Protein AF-A0A3D4HK23-F1 (afdb_monomer_lite)

Radius of gyration: 24.7 Å; chains: 1; bounding box: 84×38×69 Å

Sequence (326 aa):
MPFFYCAGIGSHVGQYFEGLSASLLASHISLLVEGNPLMADRAGNETAPPPACLSIRDIRNGYSVTIPDRAAVFFNYMTLAKTPAEIMKEMKQVAEDACKRTVEQIRGSASRLGLPTDVPRPRVVTFEEFASGTDMALGGGAKARVRELVRSMDPALDDRQRSLSVVTEMLGWAPPAGPLVIVGFLPPYYPHRQNDGQSQGDLRMRGVADRVIEVARRDHGISMSSREFFAGICDLSYMGFQGSAMDMLCMASNTPGWGSVYRVALRELMGLDIPVLNLGPSGKDPHRPTERLCLSYSLEVFPVLLREAVVSLGLSQPDFDTLKGS

Structure (mmCIF, N/CA/C/O backbone):
data_AF-A0A3D4HK23-F1
#
_entry.id   AF-A0A3D4HK23-F1
#
loop_
_atom_site.group_PDB
_atom_site.id
_atom_site.type_symbol
_atom_site.label_atom_id
_atom_site.label_alt_id
_atom_site.label_comp_id
_atom_site.label_asym_id
_atom_site.label_entity_id
_atom_site.label_seq_id
_atom_site.pdbx_PDB_ins_code
_atom_site.Cartn_x
_atom_site.Cartn_y
_atom_site.Cartn_z
_atom_site.occupancy
_atom_site.B_iso_or_equiv
_atom_site.auth_seq_id
_atom_site.auth_comp_id
_atom_site.auth_asym_id
_atom_site.auth_atom_id
_atom_site.pdbx_PDB_model_num
ATOM 1 N N . MET A 1 1 ? -3.287 -0.560 0.335 1.00 95.75 1 MET A N 1
ATOM 2 C CA . MET A 1 1 ? -1.811 -0.474 0.447 1.00 95.75 1 MET A CA 1
ATOM 3 C C . MET A 1 1 ? -1.233 0.044 -0.860 1.00 95.75 1 MET A C 1
ATOM 5 O O . MET A 1 1 ? -1.408 -0.652 -1.856 1.00 95.75 1 MET A O 1
ATOM 9 N N . PRO A 1 2 ? -0.623 1.238 -0.926 1.00 98.12 2 PRO A N 1
ATOM 10 C CA . PRO A 1 2 ? 0.027 1.689 -2.154 1.00 98.12 2 PRO A CA 1
ATOM 11 C C . PRO A 1 2 ? 1.217 0.790 -2.511 1.00 98.12 2 PRO A C 1
ATOM 13 O O . PRO A 1 2 ? 1.978 0.383 -1.629 1.00 98.12 2 PRO A O 1
ATOM 16 N N . PHE A 1 3 ? 1.374 0.487 -3.799 1.00 98.75 3 PHE A N 1
ATOM 17 C CA . PHE A 1 3 ? 2.502 -0.274 -4.331 1.00 98.75 3 PHE A CA 1
ATOM 18 C C . PHE A 1 3 ? 3.166 0.426 -5.506 1.00 98.75 3 PHE A C 1
ATOM 20 O O . PHE A 1 3 ? 2.568 1.252 -6.197 1.00 98.75 3 PHE A O 1
ATOM 27 N N . PHE A 1 4 ? 4.398 -0.003 -5.747 1.00 98.88 4 PHE A N 1
ATOM 28 C CA . PHE A 1 4 ? 5.219 0.384 -6.872 1.00 98.88 4 PHE A CA 1
ATOM 29 C C . PHE A 1 4 ? 5.793 -0.879 -7.502 1.00 98.88 4 PHE A C 1
ATOM 31 O O . PHE A 1 4 ? 6.504 -1.636 -6.839 1.00 98.88 4 PHE A O 1
ATOM 38 N N . TYR A 1 5 ? 5.500 -1.106 -8.777 1.00 98.81 5 TYR A N 1
ATOM 39 C CA . TYR A 1 5 ? 6.145 -2.137 -9.581 1.00 98.81 5 TYR A CA 1
ATOM 40 C C . TYR A 1 5 ? 7.176 -1.473 -10.486 1.00 98.81 5 TYR A C 1
ATOM 42 O O . TYR A 1 5 ? 6.834 -0.674 -11.355 1.00 98.81 5 TYR A O 1
ATOM 50 N N . CYS A 1 6 ? 8.442 -1.798 -10.271 1.00 98.69 6 CYS A N 1
ATOM 51 C CA . CYS A 1 6 ? 9.582 -1.270 -11.002 1.00 98.69 6 CYS A CA 1
ATOM 52 C C . CYS A 1 6 ? 9.973 -2.252 -12.109 1.00 98.69 6 CYS A C 1
ATOM 54 O O . CYS A 1 6 ? 10.408 -3.363 -11.812 1.00 98.69 6 CYS A O 1
ATOM 56 N N . ALA A 1 7 ? 9.855 -1.828 -13.364 1.00 97.81 7 ALA A N 1
ATOM 57 C CA . ALA A 1 7 ? 10.429 -2.488 -14.529 1.00 97.81 7 ALA A CA 1
ATOM 58 C C . ALA A 1 7 ? 11.673 -1.701 -14.976 1.00 97.81 7 ALA A C 1
ATOM 60 O O . ALA A 1 7 ? 11.581 -0.559 -15.428 1.00 97.81 7 ALA A O 1
ATOM 61 N N . GLY A 1 8 ? 12.843 -2.294 -14.776 1.00 96.69 8 GLY A N 1
ATOM 62 C CA . GLY A 1 8 ? 14.148 -1.761 -15.141 1.00 96.69 8 GLY A CA 1
ATOM 63 C C . GLY A 1 8 ? 14.638 -2.271 -16.495 1.00 96.69 8 GLY A C 1
ATOM 64 O O . GLY A 1 8 ? 13.851 -2.628 -17.368 1.00 96.69 8 GLY A O 1
ATOM 65 N N . ILE A 1 9 ? 15.960 -2.293 -16.658 1.00 95.50 9 ILE A N 1
ATOM 66 C CA . ILE A 1 9 ? 16.642 -2.826 -17.841 1.00 95.50 9 ILE A CA 1
ATOM 67 C C . ILE A 1 9 ? 17.659 -3.851 -17.347 1.00 95.50 9 ILE A C 1
ATOM 69 O O . ILE A 1 9 ? 18.612 -3.491 -16.652 1.00 95.50 9 ILE A O 1
ATOM 73 N N . GLY A 1 10 ? 17.448 -5.119 -17.687 1.00 93.12 10 GLY A N 1
ATOM 74 C CA . GLY A 1 10 ? 18.408 -6.174 -17.387 1.00 93.12 10 GLY A CA 1
ATOM 75 C C . GLY A 1 10 ? 19.656 -6.037 -18.257 1.00 93.12 10 GLY A C 1
ATOM 76 O O . GLY A 1 10 ? 19.556 -5.854 -19.466 1.00 93.12 10 GLY A O 1
ATOM 77 N N . SER A 1 11 ? 20.830 -6.160 -17.648 1.00 93.62 11 SER A N 1
ATOM 78 C CA . SER A 1 11 ? 22.112 -6.295 -18.346 1.00 93.62 11 SER A CA 1
ATOM 79 C C . SER A 1 11 ? 23.000 -7.286 -17.598 1.00 93.62 11 SER A C 1
ATOM 81 O O . SER A 1 11 ? 22.755 -7.581 -16.423 1.00 93.62 11 SER A O 1
ATOM 83 N N . HIS A 1 12 ? 24.018 -7.834 -18.263 1.00 94.62 12 HIS A N 1
ATOM 84 C CA . HIS A 1 12 ? 25.025 -8.654 -17.589 1.00 94.62 12 HIS A CA 1
ATOM 85 C C . HIS A 1 12 ? 25.726 -7.831 -16.495 1.00 94.62 12 HIS A C 1
ATOM 87 O O . HIS A 1 12 ? 25.987 -6.646 -16.699 1.00 94.62 12 HIS A O 1
ATOM 93 N N . VAL A 1 13 ? 26.085 -8.424 -15.346 1.00 91.81 13 VAL A N 1
ATOM 94 C CA . VAL A 1 13 ? 26.649 -7.633 -14.222 1.00 91.81 13 VAL A CA 1
ATOM 95 C C . VAL A 1 13 ? 27.939 -6.888 -14.589 1.00 91.81 13 VAL A C 1
ATOM 97 O O . VAL A 1 13 ? 28.206 -5.817 -14.053 1.00 91.81 13 VAL A O 1
ATOM 100 N N . GLY A 1 14 ? 28.727 -7.438 -15.521 1.00 92.38 14 GLY A N 1
ATOM 101 C CA . GLY A 1 14 ? 29.941 -6.799 -16.047 1.00 92.38 14 GLY A CA 1
ATOM 102 C C . GLY A 1 14 ? 29.668 -5.571 -16.928 1.00 92.38 14 GLY A C 1
ATOM 103 O O . GLY A 1 14 ? 30.564 -4.765 -17.141 1.00 92.38 14 GLY A O 1
ATOM 104 N N . GLN A 1 15 ? 28.429 -5.407 -17.394 1.00 93.25 15 GLN A N 1
ATOM 105 C CA . GLN A 1 15 ? 27.927 -4.281 -18.183 1.00 93.25 15 GLN A CA 1
ATOM 106 C C . GLN A 1 15 ? 26.922 -3.471 -17.354 1.00 93.25 15 GLN A C 1
ATOM 108 O O . GLN A 1 15 ? 25.812 -3.159 -17.792 1.00 93.25 15 GLN A O 1
ATOM 113 N N . TYR A 1 16 ? 27.295 -3.159 -16.107 1.00 94.62 16 TYR A N 1
ATOM 114 C CA . TYR A 1 16 ? 26.362 -2.596 -15.129 1.00 94.62 16 TYR A CA 1
ATOM 115 C C . TYR A 1 16 ? 25.643 -1.330 -15.637 1.00 94.62 16 TYR A C 1
ATOM 117 O O . TYR A 1 16 ? 24.446 -1.153 -15.435 1.00 94.62 16 TYR A O 1
ATOM 125 N N . PHE A 1 17 ? 26.379 -0.462 -16.337 1.00 95.88 17 PHE A N 1
ATOM 126 C CA . PHE A 1 17 ? 25.906 0.844 -16.805 1.00 95.88 17 PHE A CA 1
ATOM 127 C C . PHE A 1 17 ? 25.131 0.818 -18.130 1.00 95.88 17 PHE A C 1
ATOM 129 O O . PHE A 1 17 ? 24.668 1.874 -18.569 1.00 95.88 17 PHE A O 1
ATOM 136 N N . GLU A 1 18 ? 24.970 -0.364 -18.733 1.00 94.38 18 GLU A N 1
ATOM 137 C CA . GLU A 1 18 ? 24.045 -0.610 -19.850 1.00 94.38 18 GLU A CA 1
ATOM 138 C C . GLU A 1 18 ? 22.621 -0.933 -19.350 1.00 94.38 18 GLU A C 1
ATOM 140 O O . GLU A 1 18 ? 21.672 -0.921 -20.130 1.00 94.38 18 GLU A O 1
ATOM 145 N N . GLY A 1 19 ? 22.458 -1.211 -18.048 1.00 95.31 19 GLY A N 1
ATOM 146 C CA . GLY A 1 19 ? 21.184 -1.571 -17.425 1.00 95.31 19 GLY A CA 1
ATOM 147 C C . GLY A 1 19 ? 20.669 -0.550 -16.406 1.00 95.31 19 GLY A C 1
ATOM 148 O O . GLY A 1 19 ? 21.325 0.431 -16.055 1.00 95.31 19 GLY A O 1
ATOM 149 N N . LEU A 1 20 ? 19.470 -0.814 -15.883 1.00 96.75 20 LEU A N 1
ATOM 150 C CA . LEU A 1 20 ? 18.850 -0.079 -14.780 1.00 96.75 20 LEU A CA 1
ATOM 151 C C . LEU A 1 20 ? 18.281 -1.085 -13.787 1.00 96.75 20 LEU A C 1
ATOM 153 O O . LEU A 1 20 ? 17.322 -1.792 -14.092 1.00 96.75 20 LEU A O 1
ATOM 157 N N . SER A 1 21 ? 18.850 -1.111 -12.583 1.00 97.06 21 SER A N 1
ATOM 158 C CA . SER A 1 21 ? 18.405 -2.004 -11.512 1.00 97.06 21 SER A CA 1
ATOM 159 C C . SER A 1 21 ? 17.034 -1.607 -10.971 1.00 97.06 21 SER A C 1
ATOM 161 O O . SER A 1 21 ? 16.883 -0.553 -10.347 1.00 97.06 21 SER A O 1
ATOM 163 N N . ALA A 1 22 ? 16.044 -2.483 -11.142 1.00 97.62 22 ALA A N 1
ATOM 164 C CA . ALA A 1 22 ? 14.727 -2.318 -10.538 1.00 97.62 22 ALA A CA 1
ATOM 165 C C . ALA A 1 22 ? 14.798 -2.363 -9.001 1.00 97.62 22 ALA A C 1
ATOM 167 O O . ALA A 1 22 ? 14.060 -1.645 -8.330 1.00 97.62 22 ALA A O 1
ATOM 168 N N . SER A 1 23 ? 15.729 -3.139 -8.432 1.00 97.25 23 SER A N 1
ATOM 169 C CA . SER A 1 23 ? 15.971 -3.175 -6.982 1.00 97.25 23 SER A CA 1
ATOM 170 C C . SER A 1 23 ? 16.491 -1.839 -6.452 1.00 97.25 23 SER A C 1
ATOM 172 O O . SER A 1 23 ? 16.073 -1.402 -5.380 1.00 97.25 23 SER A O 1
ATOM 174 N N . LEU A 1 24 ? 17.369 -1.160 -7.201 1.00 98.06 24 LEU A N 1
ATOM 175 C CA . LEU A 1 24 ? 17.838 0.177 -6.829 1.00 98.06 24 LEU A CA 1
ATOM 176 C C . LEU A 1 24 ? 16.681 1.184 -6.848 1.00 98.06 24 LEU A C 1
ATOM 178 O O . LEU A 1 24 ? 16.527 1.965 -5.910 1.00 98.06 24 LEU A O 1
ATOM 182 N N . LEU A 1 25 ? 15.835 1.118 -7.878 1.00 98.38 25 LEU A N 1
ATOM 183 C CA . LEU A 1 25 ? 14.663 1.982 -8.002 1.00 98.38 25 LEU A CA 1
ATOM 184 C C . LEU A 1 25 ? 13.679 1.778 -6.840 1.00 98.38 25 LEU A C 1
ATOM 186 O O . LEU A 1 25 ? 13.308 2.745 -6.173 1.00 98.38 25 LEU A O 1
ATOM 190 N N . ALA A 1 26 ? 13.341 0.524 -6.524 1.00 98.62 26 ALA A N 1
ATOM 191 C CA . ALA A 1 26 ? 12.511 0.176 -5.369 1.00 98.62 26 ALA A CA 1
ATOM 192 C C . ALA A 1 26 ? 13.131 0.641 -4.037 1.00 98.62 26 ALA A C 1
ATOM 194 O O . ALA A 1 26 ? 12.413 1.082 -3.141 1.00 98.62 26 ALA A O 1
ATOM 195 N N . SER A 1 27 ? 14.462 0.611 -3.914 1.00 98.62 27 SER A N 1
ATOM 196 C CA . SER A 1 27 ? 15.163 1.092 -2.716 1.00 98.62 27 SER A CA 1
ATOM 197 C C . SER A 1 27 ? 15.034 2.606 -2.544 1.00 98.62 27 SER A C 1
ATOM 199 O O . SER A 1 27 ? 14.756 3.077 -1.443 1.00 98.62 27 SER A O 1
ATOM 201 N N . HIS A 1 28 ? 15.172 3.386 -3.622 1.00 98.81 28 HIS A N 1
ATOM 202 C CA . HIS A 1 28 ? 14.951 4.834 -3.557 1.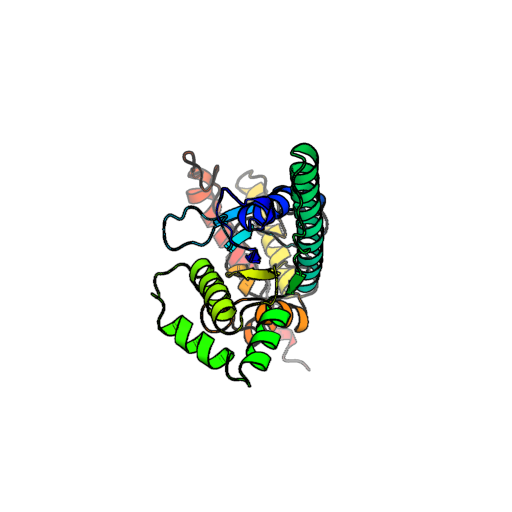00 98.81 28 HIS A CA 1
ATOM 203 C C . HIS A 1 28 ? 13.502 5.193 -3.214 1.00 98.81 28 HIS A C 1
ATOM 205 O O . HIS A 1 28 ? 13.291 6.150 -2.470 1.00 98.81 28 HIS A O 1
ATOM 211 N N . ILE A 1 29 ? 12.527 4.420 -3.704 1.00 98.88 29 ILE A N 1
ATOM 212 C CA . ILE A 1 29 ? 11.120 4.551 -3.299 1.00 98.88 29 ILE A CA 1
ATOM 213 C C . ILE A 1 29 ? 10.982 4.275 -1.799 1.00 98.88 29 ILE A C 1
ATOM 215 O O . ILE A 1 29 ? 10.416 5.092 -1.077 1.00 98.88 29 ILE A O 1
ATOM 219 N N . SER A 1 30 ? 11.557 3.174 -1.304 1.00 98.62 30 SER A N 1
ATOM 220 C CA . SER A 1 30 ? 11.523 2.834 0.123 1.00 98.62 30 SER A CA 1
ATOM 221 C C . SER A 1 30 ? 12.101 3.946 0.995 1.00 98.62 30 SER A C 1
ATOM 223 O O . SER A 1 30 ? 11.478 4.313 1.982 1.00 98.62 30 SER A O 1
ATOM 225 N N . LEU A 1 31 ? 13.236 4.536 0.610 1.00 98.50 31 LEU A N 1
ATOM 226 C CA . LEU A 1 31 ? 13.864 5.642 1.346 1.00 98.50 31 LEU A CA 1
ATOM 227 C C . LEU A 1 31 ? 13.031 6.934 1.368 1.00 98.50 31 LEU A C 1
ATOM 229 O O . LEU A 1 31 ? 13.274 7.795 2.209 1.00 98.50 31 LEU A O 1
ATOM 233 N N . LEU A 1 32 ? 12.105 7.113 0.425 1.00 98.69 32 LEU A N 1
ATOM 234 C CA . LEU A 1 32 ? 11.229 8.287 0.357 1.00 98.69 32 LEU A CA 1
ATOM 235 C C . LEU A 1 32 ? 9.943 8.125 1.180 1.00 98.69 32 LEU A C 1
ATOM 237 O O . LEU A 1 32 ? 9.372 9.131 1.607 1.00 98.69 32 LEU A O 1
ATOM 241 N N . VAL A 1 33 ? 9.484 6.886 1.375 1.00 98.56 33 VAL A N 1
ATOM 242 C CA . VAL A 1 33 ? 8.165 6.578 1.952 1.00 98.56 33 VAL A CA 1
ATOM 243 C C . VAL A 1 33 ? 8.263 6.025 3.371 1.00 98.56 33 VAL A C 1
ATOM 245 O O . VAL A 1 33 ? 7.486 6.435 4.231 1.00 98.56 33 VAL A O 1
ATOM 248 N N . GLU A 1 34 ? 9.212 5.118 3.625 1.00 98.38 34 GLU A N 1
ATOM 249 C CA . GLU A 1 34 ? 9.357 4.430 4.911 1.00 98.38 34 GLU A CA 1
ATOM 250 C C . GLU A 1 34 ? 9.498 5.426 6.062 1.00 98.38 34 GLU A C 1
ATOM 252 O O . GLU A 1 34 ? 10.433 6.228 6.095 1.00 98.38 34 GLU A O 1
ATOM 257 N N . GLY A 1 35 ? 8.566 5.371 7.015 1.00 98.06 35 GLY A N 1
ATOM 258 C CA . GLY A 1 35 ? 8.616 6.188 8.221 1.00 98.06 35 GLY A CA 1
ATOM 259 C C . GLY A 1 35 ? 8.507 7.696 7.975 1.00 98.06 35 GLY A C 1
ATOM 260 O O . GLY A 1 35 ? 8.804 8.467 8.887 1.00 98.06 35 GLY A O 1
ATOM 261 N N . ASN A 1 36 ? 8.089 8.143 6.783 1.00 97.88 36 ASN A N 1
ATOM 262 C CA . ASN A 1 36 ? 8.049 9.563 6.443 1.00 97.88 36 ASN A CA 1
ATOM 263 C C . ASN A 1 36 ? 6.914 10.296 7.197 1.00 97.88 36 ASN A C 1
ATOM 265 O O . ASN A 1 36 ? 5.736 10.094 6.885 1.00 97.88 36 ASN A O 1
ATOM 269 N N . PRO A 1 37 ? 7.227 11.200 8.148 1.00 96.81 37 PRO A N 1
ATOM 270 C CA . PRO A 1 37 ? 6.213 11.857 8.971 1.00 96.81 37 PRO A CA 1
ATOM 271 C C . PRO A 1 37 ? 5.362 12.872 8.197 1.00 96.81 37 PRO A C 1
ATOM 273 O O . PRO A 1 37 ? 4.277 13.220 8.654 1.00 96.81 37 PRO A O 1
ATOM 276 N N . LEU A 1 38 ? 5.822 13.347 7.032 1.00 96.50 38 LEU A N 1
ATOM 277 C CA . LEU A 1 38 ? 5.040 14.245 6.173 1.00 96.50 38 LEU A CA 1
ATOM 278 C C . LEU A 1 38 ? 3.908 13.508 5.447 1.00 96.50 38 LEU A C 1
ATOM 280 O O . LEU A 1 38 ? 2.958 14.136 4.988 1.00 96.50 38 LEU A O 1
ATOM 284 N N . MET A 1 39 ? 4.004 12.181 5.362 1.00 97.00 39 MET A N 1
ATOM 285 C CA . MET A 1 39 ? 2.980 11.315 4.780 1.00 97.00 39 MET A CA 1
ATOM 286 C C . MET A 1 39 ? 1.999 10.785 5.836 1.00 97.00 39 MET A C 1
ATOM 288 O O . MET A 1 39 ? 0.993 10.183 5.482 1.00 97.00 39 MET A O 1
ATOM 292 N N . ALA A 1 40 ? 2.242 11.024 7.129 1.00 96.75 40 ALA A N 1
ATOM 293 C CA . ALA A 1 40 ? 1.301 10.652 8.181 1.00 96.75 40 ALA A CA 1
ATOM 294 C C . ALA A 1 40 ? -0.022 11.415 8.012 1.00 96.75 40 ALA A C 1
ATOM 296 O O . ALA A 1 40 ? -0.044 12.650 8.016 1.00 96.75 40 ALA A O 1
ATOM 297 N N . ASP A 1 41 ? -1.118 10.674 7.859 1.00 96.81 41 ASP A N 1
ATOM 298 C CA . ASP A 1 41 ? -2.441 11.262 7.681 1.00 96.81 41 ASP A CA 1
ATOM 299 C C . ASP A 1 41 ? -3.010 11.805 9.002 1.00 96.81 41 ASP A C 1
ATOM 301 O O . ASP A 1 41 ? -2.646 11.350 10.093 1.00 96.81 41 ASP A O 1
ATOM 305 N N . ARG A 1 42 ? -3.884 12.811 8.913 1.00 95.06 42 ARG A N 1
ATOM 306 C CA . ARG A 1 42 ? -4.408 13.556 10.064 1.00 95.06 42 ARG A CA 1
ATOM 307 C C . ARG A 1 42 ? -5.893 13.842 9.901 1.00 95.06 42 ARG A C 1
ATOM 309 O O . ARG A 1 42 ? -6.328 14.285 8.845 1.00 95.06 42 ARG A O 1
ATOM 316 N N . ALA A 1 43 ? -6.639 13.671 10.987 1.00 93.12 43 ALA A N 1
ATOM 317 C CA . ALA A 1 43 ? -8.044 14.050 11.083 1.00 93.12 43 ALA A CA 1
ATOM 318 C C . ALA A 1 43 ? -8.305 14.617 12.484 1.00 93.12 43 ALA A C 1
ATOM 320 O O . ALA A 1 43 ? -8.086 13.938 13.488 1.00 93.12 43 ALA A O 1
ATOM 321 N N . GLY A 1 44 ? -8.717 15.885 12.566 1.00 88.69 44 GLY A N 1
ATOM 322 C CA . GLY A 1 44 ? -8.877 16.576 13.848 1.00 88.69 44 GLY A CA 1
ATOM 323 C C . GLY A 1 44 ? -7.576 16.602 14.661 1.00 88.69 44 GLY A C 1
ATOM 324 O O . GLY A 1 44 ? -6.561 17.130 14.208 1.00 88.69 44 GLY A O 1
ATOM 325 N N . ASN A 1 45 ? -7.611 16.038 15.870 1.00 89.25 45 ASN A N 1
ATOM 326 C CA . ASN A 1 45 ? -6.456 15.891 16.764 1.00 89.25 45 ASN A CA 1
ATOM 327 C C . ASN A 1 45 ? -5.747 14.527 16.635 1.00 89.25 45 ASN A C 1
ATOM 329 O O . ASN A 1 45 ? -4.752 14.294 17.324 1.00 89.25 45 ASN A O 1
ATOM 333 N N . GLU A 1 46 ? -6.232 13.630 15.773 1.00 92.19 46 GLU A N 1
ATOM 334 C CA . GLU A 1 46 ? -5.635 12.318 15.551 1.00 92.19 46 GLU A CA 1
ATOM 335 C C . GLU A 1 46 ? -4.591 12.359 14.432 1.00 92.19 46 GLU A C 1
ATOM 337 O O . GLU A 1 46 ? -4.671 13.122 13.467 1.00 92.19 46 GLU A O 1
ATOM 342 N N . THR A 1 47 ? -3.553 11.541 14.578 1.00 94.88 47 THR A N 1
ATOM 343 C CA . THR A 1 47 ? -2.478 11.398 13.594 1.00 94.88 47 THR A CA 1
ATOM 344 C C . THR A 1 47 ? -2.163 9.921 13.440 1.00 94.88 47 THR A C 1
ATOM 346 O O . THR A 1 47 ? -1.882 9.236 14.427 1.00 94.88 47 THR A O 1
ATOM 349 N N . ALA A 1 48 ? -2.231 9.437 12.204 1.00 95.56 48 ALA A N 1
ATOM 350 C CA . ALA A 1 48 ? -1.858 8.078 11.855 1.00 95.56 48 ALA A CA 1
ATOM 351 C C . ALA A 1 48 ? -0.336 7.884 11.976 1.00 95.56 48 ALA A C 1
ATOM 353 O O . ALA A 1 48 ? 0.426 8.852 11.878 1.00 95.56 48 ALA A O 1
ATOM 354 N N . PRO A 1 49 ? 0.148 6.643 12.164 1.00 95.50 49 PRO A N 1
ATOM 355 C CA . PRO A 1 49 ? 1.561 6.359 11.961 1.00 95.50 49 PRO A CA 1
ATOM 356 C C . PRO A 1 49 ? 1.969 6.686 10.513 1.00 95.50 49 PRO A C 1
ATOM 358 O O . PRO A 1 49 ? 1.134 6.612 9.604 1.00 95.50 49 PRO A O 1
ATOM 361 N N . PRO A 1 50 ? 3.247 7.025 10.272 1.00 97.00 50 PRO A N 1
ATOM 362 C CA . PRO A 1 50 ? 3.742 7.176 8.912 1.00 97.00 50 PRO A CA 1
ATOM 363 C C . PRO A 1 50 ? 3.656 5.844 8.143 1.00 97.00 50 PRO A C 1
ATOM 365 O O . PRO A 1 50 ? 3.546 4.779 8.765 1.00 97.00 50 PRO A O 1
ATOM 368 N N . PRO A 1 51 ? 3.739 5.875 6.801 1.00 97.62 51 PRO A N 1
ATOM 369 C CA . PRO A 1 51 ? 3.744 4.660 6.001 1.00 97.62 51 PRO A CA 1
ATOM 370 C C . PRO A 1 51 ? 4.870 3.703 6.405 1.00 97.62 51 PRO A C 1
ATOM 372 O O . PRO A 1 51 ? 5.989 4.132 6.690 1.00 97.62 51 PRO A O 1
ATOM 375 N N . ALA A 1 52 ? 4.571 2.406 6.398 1.00 97.69 52 ALA A N 1
ATOM 376 C CA . ALA A 1 52 ? 5.518 1.350 6.749 1.00 97.69 52 ALA A CA 1
ATOM 377 C C . ALA A 1 52 ? 5.609 0.319 5.623 1.00 97.69 52 ALA A C 1
ATOM 379 O O . ALA A 1 52 ? 4.595 -0.195 5.149 1.00 97.69 52 ALA A O 1
ATOM 380 N N . CYS A 1 53 ? 6.820 0.012 5.188 1.00 98.19 53 CYS A N 1
ATOM 381 C CA . CYS A 1 53 ? 7.150 -0.930 4.139 1.00 98.19 53 CYS A CA 1
ATOM 382 C C . CYS A 1 53 ? 6.849 -2.333 4.644 1.00 98.19 53 CYS A C 1
ATOM 384 O O . CYS A 1 53 ? 7.447 -2.816 5.604 1.00 98.19 53 CYS A O 1
ATOM 386 N N . LEU A 1 54 ? 5.898 -2.992 3.989 1.00 96.81 54 LEU A N 1
ATOM 387 C CA . LEU A 1 54 ? 5.527 -4.363 4.331 1.00 96.81 54 LEU A CA 1
ATOM 388 C C . LEU A 1 54 ? 6.306 -5.379 3.501 1.00 96.81 54 LEU A C 1
ATOM 390 O O . LEU A 1 54 ? 6.485 -6.522 3.915 1.00 96.81 54 LEU A O 1
ATOM 394 N N . SER A 1 55 ? 6.757 -4.980 2.313 1.00 97.62 55 SER A N 1
ATOM 395 C CA . SER A 1 55 ? 7.592 -5.816 1.467 1.00 97.62 55 SER A CA 1
ATOM 396 C C . SER A 1 55 ? 8.351 -4.969 0.463 1.00 97.62 55 SER A C 1
ATOM 398 O O . SER A 1 55 ? 7.772 -4.100 -0.188 1.00 97.62 55 SER A O 1
ATOM 400 N N . ILE A 1 56 ? 9.626 -5.300 0.288 1.00 97.81 56 ILE A N 1
ATOM 401 C CA . ILE A 1 56 ? 10.453 -4.901 -0.843 1.00 97.81 56 ILE A CA 1
ATOM 402 C C . ILE A 1 56 ? 11.148 -6.154 -1.364 1.00 97.81 56 ILE A C 1
ATOM 404 O O . ILE A 1 56 ? 11.790 -6.877 -0.601 1.00 97.81 56 ILE A O 1
ATOM 408 N N . ARG A 1 57 ? 10.996 -6.445 -2.654 1.00 95.44 57 ARG A N 1
ATOM 409 C CA . ARG A 1 57 ? 11.658 -7.594 -3.274 1.00 95.44 57 ARG A CA 1
ATOM 410 C C . ARG A 1 57 ? 11.833 -7.404 -4.766 1.00 95.44 57 ARG A C 1
ATOM 412 O O . ARG A 1 57 ? 11.000 -6.795 -5.432 1.00 95.44 57 ARG A O 1
ATOM 419 N N . ASP A 1 58 ? 12.888 -7.982 -5.303 1.00 95.19 58 ASP A N 1
ATOM 420 C CA . ASP A 1 58 ? 12.978 -8.259 -6.727 1.00 95.19 58 ASP A CA 1
ATOM 421 C C . ASP A 1 58 ? 12.034 -9.406 -7.138 1.00 95.19 58 ASP A C 1
ATOM 423 O O . ASP A 1 58 ? 11.577 -10.197 -6.310 1.00 95.19 58 ASP A O 1
ATOM 427 N N . ILE A 1 59 ? 11.702 -9.468 -8.426 1.00 94.00 59 ILE A N 1
ATOM 428 C CA . ILE A 1 59 ? 10.796 -10.469 -8.998 1.00 94.00 59 ILE A CA 1
ATOM 429 C C . ILE A 1 59 ? 11.580 -11.274 -10.032 1.00 94.00 59 ILE A C 1
ATOM 431 O O . ILE A 1 59 ? 11.795 -10.812 -11.150 1.00 94.00 59 ILE A O 1
ATOM 435 N N . ARG A 1 60 ? 12.006 -12.486 -9.657 1.00 88.81 60 ARG A N 1
ATOM 436 C CA . ARG A 1 60 ? 12.723 -13.422 -10.536 1.00 88.81 60 ARG A CA 1
ATOM 437 C C . ARG A 1 60 ? 12.338 -14.872 -10.243 1.00 88.81 60 ARG A C 1
ATOM 439 O O . ARG A 1 60 ? 12.031 -15.209 -9.104 1.00 88.81 60 ARG A O 1
ATOM 446 N N . ASN A 1 61 ? 12.427 -15.733 -11.257 1.00 80.12 61 ASN A N 1
ATOM 447 C CA . ASN A 1 61 ? 12.130 -17.168 -11.132 1.00 80.12 61 ASN A CA 1
ATOM 448 C C . ASN A 1 61 ? 13.346 -18.009 -10.692 1.00 80.12 61 ASN A C 1
ATOM 450 O O . ASN A 1 61 ? 13.198 -19.188 -10.390 1.00 80.12 61 ASN A O 1
ATOM 454 N N . GLY A 1 62 ? 14.551 -17.430 -10.670 1.00 85.56 62 GLY A N 1
ATOM 455 C CA . GLY A 1 62 ? 15.784 -18.137 -10.324 1.00 85.56 62 GLY A CA 1
ATOM 456 C C . GLY A 1 62 ? 17.015 -17.231 -10.323 1.00 85.56 62 GLY A C 1
ATOM 457 O O . GLY A 1 62 ? 16.922 -16.031 -10.591 1.00 85.56 62 GLY A O 1
ATOM 458 N N . TYR A 1 63 ? 18.176 -17.806 -10.001 1.00 86.19 63 TYR A N 1
ATOM 459 C CA . TYR A 1 63 ? 19.458 -17.100 -10.044 1.00 86.19 63 TYR A CA 1
ATOM 460 C C . TYR A 1 63 ? 19.828 -16.691 -11.479 1.00 86.19 63 TYR A C 1
ATOM 462 O O . TYR A 1 63 ? 19.623 -17.451 -12.421 1.00 86.19 63 TYR A O 1
ATOM 470 N N . SER A 1 64 ? 20.406 -15.497 -11.624 1.00 87.88 64 SER A N 1
ATOM 471 C CA . SER A 1 64 ? 20.920 -14.970 -12.890 1.00 87.88 64 SER A CA 1
ATOM 472 C C . SER A 1 64 ? 22.102 -14.035 -12.631 1.00 87.88 64 SER A C 1
ATOM 474 O O . SER A 1 64 ? 22.123 -13.327 -11.622 1.00 87.88 64 SER A O 1
ATOM 476 N N . VAL A 1 65 ? 23.051 -13.988 -13.571 1.00 89.56 65 VAL A N 1
ATOM 477 C CA . VAL A 1 65 ? 24.189 -13.044 -13.597 1.00 89.56 65 VAL A CA 1
ATOM 478 C C . VAL A 1 65 ? 23.793 -11.758 -14.342 1.00 89.56 65 VAL A C 1
ATOM 480 O O . VAL A 1 65 ? 24.566 -11.162 -15.093 1.00 89.56 65 VAL A O 1
ATOM 483 N N . THR A 1 66 ? 22.547 -11.330 -14.152 1.00 93.38 66 THR A N 1
ATOM 484 C CA . THR A 1 66 ? 21.998 -10.098 -14.714 1.00 93.38 66 THR A CA 1
ATOM 485 C C . THR A 1 66 ? 21.515 -9.188 -13.599 1.00 93.38 66 THR A C 1
ATOM 487 O O . THR A 1 66 ? 21.061 -9.651 -12.549 1.00 93.38 66 THR A O 1
ATOM 490 N N . ILE A 1 67 ? 21.589 -7.879 -13.826 1.00 93.94 67 ILE A N 1
ATOM 491 C CA . ILE A 1 67 ? 20.952 -6.908 -12.940 1.00 93.94 67 ILE A CA 1
ATOM 492 C C . ILE A 1 67 ? 19.443 -7.215 -12.870 1.00 93.94 67 ILE A C 1
ATOM 494 O O . ILE A 1 67 ? 18.847 -7.474 -13.919 1.00 93.94 67 ILE A O 1
ATOM 498 N N . PRO A 1 68 ? 18.812 -7.179 -11.678 1.00 94.44 68 PRO A N 1
ATOM 499 C CA . PRO A 1 68 ? 17.370 -7.360 -11.554 1.00 94.44 68 PRO A CA 1
ATOM 500 C C . PRO A 1 68 ? 16.605 -6.298 -12.347 1.00 94.44 68 PRO A C 1
ATOM 502 O O . PRO A 1 68 ? 16.730 -5.100 -12.087 1.00 94.44 68 PRO A O 1
ATOM 505 N N . ASP A 1 69 ? 15.789 -6.748 -13.292 1.00 94.81 69 ASP A N 1
ATOM 506 C CA . ASP A 1 69 ? 14.965 -5.914 -14.166 1.00 94.81 69 ASP A CA 1
ATOM 507 C C . ASP A 1 69 ? 13.530 -5.756 -13.646 1.00 94.81 69 ASP A C 1
ATOM 509 O O . ASP A 1 69 ? 12.765 -4.964 -14.187 1.00 94.81 69 ASP A O 1
ATOM 513 N N . ARG A 1 70 ? 13.149 -6.472 -12.583 1.00 97.12 70 ARG A N 1
ATOM 514 C CA . ARG A 1 70 ? 11.829 -6.363 -11.954 1.00 97.12 70 ARG A CA 1
ATOM 515 C C . ARG A 1 70 ? 11.938 -6.343 -10.440 1.00 97.12 70 ARG A C 1
ATOM 517 O O . ARG A 1 70 ? 12.648 -7.153 -9.845 1.00 97.12 70 ARG A O 1
ATOM 524 N N . ALA A 1 71 ? 11.201 -5.436 -9.813 1.00 98.31 71 ALA A N 1
ATOM 525 C CA . ALA A 1 71 ? 11.051 -5.371 -8.367 1.00 98.31 71 ALA A CA 1
ATOM 526 C C . ALA A 1 71 ? 9.700 -4.771 -7.991 1.00 98.31 71 ALA A C 1
ATOM 528 O O . ALA A 1 71 ? 9.122 -4.001 -8.753 1.00 98.31 71 ALA A O 1
ATOM 529 N N . ALA A 1 72 ? 9.209 -5.095 -6.803 1.00 98.50 72 ALA A N 1
ATOM 530 C CA . ALA A 1 72 ? 8.029 -4.470 -6.239 1.00 98.50 72 ALA A CA 1
ATOM 531 C C . ALA A 1 72 ? 8.269 -4.066 -4.786 1.00 98.50 72 ALA A C 1
ATOM 533 O O . ALA A 1 72 ? 8.978 -4.745 -4.039 1.00 98.50 72 ALA A O 1
ATOM 534 N N . VAL A 1 73 ? 7.644 -2.961 -4.399 1.00 98.81 73 VAL A N 1
ATOM 535 C CA . VAL A 1 73 ? 7.599 -2.477 -3.020 1.00 98.81 73 VAL A CA 1
ATOM 536 C C . VAL A 1 73 ? 6.193 -1.985 -2.703 1.00 98.81 73 VAL A C 1
ATOM 538 O O . VAL A 1 73 ? 5.543 -1.381 -3.559 1.00 98.81 73 VAL A O 1
ATOM 541 N N . PHE A 1 74 ? 5.697 -2.260 -1.499 1.00 98.50 74 PHE A N 1
ATOM 542 C CA . PHE A 1 74 ? 4.405 -1.749 -1.047 1.00 98.50 74 PHE A CA 1
ATOM 543 C C . PHE A 1 74 ? 4.381 -1.457 0.448 1.00 98.50 74 PHE A C 1
ATOM 545 O O . PHE A 1 74 ? 5.127 -2.041 1.240 1.00 98.50 74 PHE A O 1
ATOM 552 N N . PHE A 1 75 ? 3.479 -0.553 0.821 1.00 98.44 75 PHE A N 1
ATOM 553 C CA . PHE A 1 75 ? 3.431 0.029 2.153 1.00 98.44 75 PHE A CA 1
ATOM 554 C C . PHE A 1 75 ? 2.054 -0.155 2.784 1.00 98.44 75 PHE A C 1
ATOM 556 O O . PHE A 1 75 ? 1.016 -0.052 2.119 1.00 98.44 75 PHE A O 1
ATOM 563 N N . ASN A 1 76 ? 2.039 -0.375 4.093 1.00 96.56 76 ASN A N 1
ATOM 564 C CA . ASN A 1 76 ? 0.892 -0.019 4.902 1.00 96.56 76 ASN A CA 1
ATOM 565 C C . ASN A 1 76 ? 0.786 1.507 4.922 1.00 96.56 76 ASN A C 1
ATOM 567 O O . ASN A 1 76 ? 1.766 2.185 5.224 1.00 96.56 76 ASN A O 1
ATOM 571 N N . TYR A 1 77 ? -0.397 2.030 4.622 1.00 96.19 77 TYR A N 1
ATOM 572 C CA . TYR A 1 77 ? -0.680 3.459 4.670 1.00 96.19 77 TYR A CA 1
ATOM 573 C C . TYR A 1 77 ? -2.027 3.625 5.361 1.00 96.19 77 TYR A C 1
ATOM 575 O O . TYR A 1 77 ? -3.071 3.346 4.772 1.00 96.19 77 TYR A O 1
ATOM 583 N N . MET A 1 78 ? -1.988 4.014 6.634 1.00 95.12 78 MET A N 1
ATOM 584 C CA . MET A 1 78 ? -3.191 4.235 7.426 1.00 95.12 78 MET A CA 1
ATOM 585 C C . MET A 1 78 ? -3.759 5.614 7.101 1.00 95.12 78 MET A C 1
ATOM 587 O O . MET A 1 78 ? -3.115 6.630 7.351 1.00 95.12 78 MET A O 1
ATOM 591 N N . THR A 1 79 ? -4.954 5.630 6.521 1.00 93.69 79 THR A N 1
ATOM 592 C CA . THR A 1 79 ? -5.687 6.858 6.198 1.00 93.69 79 THR A CA 1
ATOM 593 C C . THR A 1 79 ? -6.703 7.161 7.290 1.00 93.69 79 THR A C 1
ATOM 595 O O . THR A 1 79 ? -7.376 6.243 7.753 1.00 93.69 79 THR A O 1
ATOM 598 N N . LEU A 1 80 ? -6.842 8.432 7.644 1.00 94.19 80 LEU A N 1
ATOM 599 C CA . LEU A 1 80 ? -7.884 8.976 8.516 1.00 94.19 80 LEU A CA 1
ATOM 600 C C . LEU A 1 80 ? -8.815 9.929 7.751 1.00 94.19 80 LEU A C 1
ATOM 602 O O . LEU A 1 80 ? -9.996 9.999 8.069 1.00 94.19 80 LEU A O 1
ATOM 606 N N . ALA A 1 81 ? -8.279 10.651 6.761 1.00 93.69 81 ALA A N 1
ATOM 607 C CA . ALA A 1 81 ? -9.010 11.633 5.960 1.00 93.69 81 ALA A CA 1
ATOM 608 C C . ALA A 1 81 ? -8.587 11.651 4.482 1.00 93.69 81 ALA A C 1
ATOM 610 O O . ALA A 1 81 ? -9.410 11.961 3.623 1.00 93.69 81 ALA A O 1
ATOM 611 N N . LYS A 1 82 ? -7.327 11.312 4.162 1.00 95.31 82 LYS A N 1
ATOM 612 C CA . LYS A 1 82 ? -6.842 11.279 2.777 1.00 95.31 82 LYS A CA 1
ATOM 613 C C . LYS A 1 82 ? -7.669 10.323 1.929 1.00 95.31 82 LYS A C 1
ATOM 615 O O . LYS A 1 82 ? -7.912 9.165 2.284 1.00 95.31 82 LYS A O 1
ATOM 620 N N . THR A 1 83 ? -8.017 10.806 0.749 1.00 94.75 83 THR A N 1
ATOM 621 C CA . THR A 1 83 ? -8.689 10.037 -0.290 1.00 94.75 83 THR A CA 1
ATOM 622 C C . THR A 1 83 ? -7.704 9.158 -1.071 1.00 94.75 83 THR A C 1
ATOM 624 O O . THR A 1 83 ? -6.518 9.482 -1.195 1.00 94.75 83 THR A O 1
ATOM 627 N N . PRO A 1 84 ? -8.177 8.062 -1.688 1.00 94.50 84 PRO A N 1
ATOM 628 C CA . PRO A 1 84 ? -7.411 7.288 -2.663 1.00 94.50 84 PRO A CA 1
ATOM 629 C C . PRO A 1 84 ? -6.731 8.132 -3.747 1.00 94.50 84 PRO A C 1
ATOM 631 O O . PRO A 1 84 ? -5.577 7.874 -4.089 1.00 94.50 84 PRO A O 1
ATOM 634 N N . ALA A 1 85 ? -7.413 9.157 -4.265 1.00 94.62 85 ALA A N 1
ATOM 635 C CA . ALA A 1 85 ? -6.874 10.023 -5.310 1.00 94.62 85 ALA A CA 1
ATOM 636 C C . ALA A 1 85 ? -5.687 10.867 -4.813 1.00 94.62 85 ALA A C 1
ATOM 638 O O . ALA A 1 85 ? -4.679 10.997 -5.515 1.00 94.62 85 ALA A O 1
ATOM 639 N N . GLU A 1 86 ? -5.767 11.399 -3.591 1.00 96.25 86 GLU A N 1
ATOM 640 C CA . GLU A 1 86 ? -4.661 12.128 -2.962 1.00 96.25 86 GLU A CA 1
ATOM 641 C C . GLU A 1 86 ? -3.456 11.219 -2.716 1.00 96.25 86 GLU A C 1
ATOM 643 O O . GLU A 1 86 ? -2.330 11.595 -3.050 1.00 96.25 86 GLU A O 1
ATOM 648 N N . ILE A 1 87 ? -3.690 9.997 -2.224 1.00 97.31 87 ILE A N 1
ATOM 649 C CA . ILE A 1 87 ? -2.630 8.999 -2.046 1.00 97.31 87 ILE A CA 1
ATOM 650 C C . ILE A 1 87 ? -1.988 8.651 -3.392 1.00 97.31 87 ILE A C 1
ATOM 652 O O . ILE A 1 87 ? -0.766 8.659 -3.503 1.00 97.31 87 ILE A O 1
ATOM 656 N N . MET A 1 88 ? -2.774 8.407 -4.444 1.00 97.81 88 MET A N 1
ATOM 657 C CA . MET A 1 88 ? -2.235 8.130 -5.781 1.00 97.81 88 MET A CA 1
ATOM 658 C C . MET A 1 88 ? -1.360 9.270 -6.306 1.00 97.81 88 MET A C 1
ATOM 660 O O . MET A 1 88 ? -0.294 9.010 -6.868 1.00 97.81 88 MET A O 1
ATOM 664 N N . LYS A 1 89 ? -1.773 10.527 -6.103 1.00 97.62 89 LYS A N 1
ATOM 665 C CA . LYS A 1 89 ? -0.983 11.705 -6.486 1.00 97.62 89 LYS A CA 1
ATOM 666 C C . LYS A 1 89 ? 0.344 11.764 -5.724 1.00 97.62 89 LYS A C 1
ATOM 668 O O . LYS A 1 89 ? 1.387 11.976 -6.340 1.00 97.62 89 LYS A O 1
ATOM 673 N N . GLU A 1 90 ? 0.309 11.545 -4.411 1.00 98.19 90 GLU A N 1
ATOM 674 C CA . GLU A 1 90 ? 1.502 11.511 -3.558 1.00 98.19 90 GLU A CA 1
ATOM 675 C C . GLU A 1 90 ? 2.469 10.400 -3.995 1.00 98.19 90 GLU A C 1
ATOM 677 O O . GLU A 1 90 ? 3.660 10.643 -4.184 1.00 98.19 90 GLU A O 1
ATOM 682 N N . MET A 1 91 ? 1.955 9.194 -4.251 1.00 98.50 91 MET A N 1
ATOM 683 C CA . MET A 1 91 ? 2.770 8.061 -4.690 1.00 98.50 91 MET A CA 1
ATOM 684 C C . MET A 1 91 ? 3.335 8.267 -6.103 1.00 98.50 91 MET A C 1
ATOM 686 O O . MET A 1 91 ? 4.481 7.905 -6.360 1.00 98.50 91 MET A O 1
ATOM 690 N N . LYS A 1 92 ? 2.597 8.909 -7.019 1.00 98.69 92 LYS A N 1
ATOM 691 C CA . LYS A 1 92 ? 3.129 9.271 -8.345 1.00 98.69 92 LYS A CA 1
ATOM 692 C C . LYS A 1 92 ? 4.324 10.224 -8.218 1.00 98.69 92 LYS A C 1
ATOM 694 O O . LYS A 1 92 ? 5.359 9.967 -8.829 1.00 98.69 92 LYS A O 1
ATOM 699 N N . GLN A 1 93 ? 4.233 11.236 -7.351 1.00 98.69 93 GLN A N 1
ATOM 700 C CA . GLN A 1 93 ? 5.350 12.148 -7.078 1.00 98.69 93 GLN A CA 1
ATOM 701 C C . GLN A 1 93 ? 6.566 11.416 -6.487 1.00 98.69 93 GLN A C 1
ATOM 703 O O . GLN A 1 93 ? 7.690 11.604 -6.950 1.00 98.69 93 GLN A O 1
ATOM 708 N N . VAL A 1 94 ? 6.346 10.525 -5.514 1.00 98.81 94 VAL A N 1
ATOM 709 C CA . VAL A 1 94 ? 7.409 9.684 -4.937 1.00 98.81 94 VAL A CA 1
ATOM 710 C C . VAL A 1 94 ? 8.126 8.873 -6.013 1.00 98.81 94 VAL A C 1
ATOM 712 O O . VAL A 1 94 ? 9.357 8.820 -6.031 1.00 98.81 94 VAL A O 1
ATOM 715 N N . ALA A 1 95 ? 7.375 8.238 -6.915 1.00 98.88 95 ALA A N 1
ATOM 716 C CA . ALA A 1 95 ? 7.959 7.466 -8.003 1.00 98.88 95 ALA A CA 1
ATOM 717 C C . ALA A 1 95 ? 8.799 8.356 -8.930 1.00 98.88 95 ALA A C 1
ATOM 719 O O . ALA A 1 95 ? 9.904 7.966 -9.308 1.00 98.88 95 ALA A O 1
ATOM 720 N N . GLU A 1 96 ? 8.328 9.558 -9.268 1.00 98.81 96 GLU A N 1
ATOM 721 C CA . GLU A 1 96 ? 9.062 10.495 -10.127 1.00 98.81 96 GLU A CA 1
ATOM 722 C C . GLU A 1 96 ? 10.389 10.949 -9.506 1.00 98.81 96 GLU A C 1
ATOM 724 O O . GLU A 1 96 ? 11.410 11.011 -10.211 1.00 98.81 96 GLU A O 1
ATOM 729 N N . ASP A 1 97 ? 10.385 11.211 -8.197 1.00 98.81 97 ASP A N 1
ATOM 730 C CA . ASP A 1 97 ? 11.566 11.584 -7.418 1.00 98.81 97 ASP A CA 1
ATOM 731 C C . ASP A 1 97 ? 12.541 10.409 -7.282 1.00 98.81 97 ASP A C 1
ATOM 733 O O . ASP A 1 97 ? 13.751 10.576 -7.463 1.00 98.81 97 ASP A O 1
ATOM 737 N N . ALA A 1 98 ? 12.034 9.198 -7.038 1.00 98.81 98 ALA A N 1
ATOM 738 C CA . ALA A 1 98 ? 12.848 7.988 -6.995 1.00 98.81 98 ALA A CA 1
ATOM 739 C C . ALA A 1 98 ? 13.509 7.696 -8.349 1.00 98.81 98 ALA A C 1
ATOM 741 O O . ALA A 1 98 ? 14.697 7.366 -8.401 1.00 98.81 98 ALA A O 1
ATOM 742 N N . CYS A 1 99 ? 12.778 7.876 -9.453 1.00 98.75 99 CYS A N 1
ATOM 743 C CA . CYS A 1 99 ? 13.317 7.747 -10.806 1.00 98.75 99 CYS A CA 1
ATOM 744 C C . CYS A 1 99 ? 14.471 8.729 -11.038 1.00 98.75 99 CYS A C 1
ATOM 746 O O . CYS A 1 99 ? 15.508 8.344 -11.579 1.00 98.75 99 CYS A O 1
ATOM 748 N N . LYS A 1 100 ? 14.316 9.985 -10.597 1.00 98.50 100 LYS A N 1
ATOM 749 C CA . LYS A 1 100 ? 15.367 11.007 -10.691 1.00 98.50 100 LYS A CA 1
ATOM 750 C C . LYS A 1 100 ? 16.607 10.609 -9.881 1.00 98.50 100 LYS A C 1
ATOM 752 O O . LYS A 1 100 ? 17.692 10.541 -10.456 1.00 98.50 100 LYS A O 1
ATOM 757 N N . ARG A 1 101 ? 16.438 10.262 -8.598 1.00 98.56 101 ARG A N 1
ATOM 758 C CA . ARG A 1 101 ? 17.536 9.832 -7.707 1.00 98.56 101 ARG A CA 1
ATOM 759 C C . ARG A 1 101 ? 18.294 8.625 -8.262 1.00 98.56 101 ARG A C 1
ATOM 761 O O . ARG A 1 101 ? 19.521 8.606 -8.238 1.00 98.56 101 ARG A O 1
ATOM 768 N N . THR A 1 102 ? 17.568 7.658 -8.822 1.00 98.44 102 THR A N 1
ATOM 769 C CA . THR A 1 102 ? 18.148 6.447 -9.422 1.00 98.44 102 THR A CA 1
ATOM 770 C C . THR A 1 102 ? 19.066 6.790 -10.594 1.00 98.44 102 THR A C 1
ATOM 772 O O . THR A 1 102 ? 20.215 6.354 -10.635 1.00 98.44 102 THR A O 1
ATOM 775 N N . VAL A 1 103 ? 18.586 7.605 -11.539 1.00 97.94 103 VAL A N 1
ATOM 776 C CA . VAL A 1 103 ? 19.371 8.009 -12.717 1.00 97.94 103 VAL A CA 1
ATOM 777 C C . VAL A 1 103 ? 20.581 8.849 -12.312 1.00 97.94 103 VAL A C 1
ATOM 779 O O . VAL A 1 103 ? 21.675 8.636 -12.832 1.00 97.94 103 VAL A O 1
ATOM 782 N N . GLU A 1 104 ? 20.416 9.777 -11.368 1.00 97.62 104 GLU A N 1
ATOM 783 C CA . GLU A 1 104 ? 21.516 10.587 -10.832 1.00 97.62 104 GLU A CA 1
ATOM 784 C C . GLU A 1 104 ? 22.593 9.715 -10.174 1.00 97.62 104 GLU A C 1
ATOM 786 O O . GLU A 1 104 ? 23.783 9.906 -10.432 1.00 97.62 104 GLU A O 1
ATOM 791 N N . GLN A 1 105 ? 22.198 8.705 -9.393 1.00 98.00 105 GLN A N 1
ATOM 792 C CA . GLN A 1 105 ? 23.134 7.771 -8.770 1.00 98.00 105 GLN A CA 1
ATOM 793 C C . GLN A 1 105 ? 23.883 6.914 -9.801 1.00 98.00 105 GLN A C 1
ATOM 795 O O . GLN A 1 105 ? 25.098 6.724 -9.664 1.00 98.00 105 GLN A O 1
ATOM 800 N N . ILE A 1 106 ? 23.190 6.413 -10.831 1.00 97.50 106 ILE A N 1
ATOM 801 C CA . ILE A 1 106 ? 23.800 5.632 -11.919 1.00 97.50 106 ILE A CA 1
ATOM 802 C C . ILE A 1 106 ? 24.813 6.499 -12.675 1.00 97.50 106 ILE A C 1
ATOM 804 O O . ILE A 1 106 ? 25.978 6.116 -12.781 1.00 97.50 106 ILE A O 1
ATOM 808 N N . ARG A 1 107 ? 24.412 7.700 -13.112 1.00 96.75 107 ARG A N 1
ATOM 809 C CA . ARG A 1 107 ? 25.286 8.648 -13.828 1.00 96.75 107 ARG A CA 1
ATOM 810 C C . ARG A 1 107 ? 26.486 9.077 -12.994 1.00 96.75 107 ARG A C 1
ATOM 812 O O . ARG A 1 107 ? 27.608 9.076 -13.492 1.00 96.75 107 ARG A O 1
ATOM 819 N N . GLY A 1 108 ? 26.273 9.391 -11.717 1.00 97.81 108 GLY A N 1
ATOM 820 C CA . GLY A 1 108 ? 27.352 9.750 -10.799 1.00 97.81 108 GLY A CA 1
ATOM 821 C C . GLY A 1 108 ? 28.349 8.609 -10.594 1.00 97.81 108 GLY A C 1
ATOM 822 O O . GLY A 1 108 ? 29.553 8.844 -10.528 1.00 97.81 108 GLY A O 1
ATOM 823 N N . SER A 1 109 ? 27.869 7.365 -10.526 1.00 97.69 109 SER A N 1
ATOM 824 C CA . SER A 1 109 ? 28.734 6.186 -10.399 1.00 97.69 109 SER A CA 1
ATOM 825 C C . SER A 1 109 ? 29.509 5.892 -11.683 1.00 97.69 109 SER A C 1
ATOM 827 O O . SER A 1 109 ? 30.707 5.643 -11.604 1.00 97.69 109 SER A O 1
ATOM 829 N N . ALA A 1 110 ? 28.865 5.997 -12.849 1.00 97.31 110 ALA A N 1
ATOM 830 C CA . ALA A 1 110 ? 29.515 5.827 -14.148 1.00 97.31 110 ALA A CA 1
ATOM 831 C C . ALA A 1 110 ? 30.627 6.870 -14.356 1.00 97.31 110 ALA A C 1
ATOM 833 O O . ALA A 1 110 ? 31.765 6.520 -14.663 1.00 97.31 110 ALA A O 1
ATOM 834 N N . SER A 1 111 ? 30.323 8.141 -14.065 1.00 97.50 111 SER A N 1
ATOM 835 C CA . SER A 1 111 ? 31.264 9.264 -14.139 1.00 97.50 111 SER A CA 1
ATOM 836 C C . SER A 1 111 ? 32.504 9.047 -13.263 1.00 97.50 111 SER A C 1
ATOM 838 O O . SER A 1 111 ? 33.624 9.189 -13.749 1.00 97.50 111 SER A O 1
ATOM 840 N N . ARG A 1 112 ? 32.333 8.612 -12.004 1.00 97.81 112 ARG A N 1
ATOM 841 C CA . ARG A 1 112 ? 33.456 8.299 -11.095 1.00 97.81 112 ARG A CA 1
ATOM 842 C C . ARG A 1 112 ? 34.347 7.155 -11.578 1.00 97.81 112 ARG A C 1
ATOM 844 O O . ARG A 1 112 ? 35.511 7.105 -11.196 1.00 97.81 112 ARG A O 1
ATOM 851 N N . LEU A 1 113 ? 33.806 6.242 -12.379 1.00 97.38 113 LEU A N 1
ATOM 852 C CA . LEU A 1 113 ? 34.542 5.115 -12.950 1.00 97.38 113 LEU A CA 1
ATOM 853 C C . LEU A 1 113 ? 35.067 5.400 -14.365 1.00 97.38 113 LEU A C 1
ATOM 855 O O . LEU A 1 113 ? 35.710 4.534 -14.950 1.00 97.38 113 LEU A O 1
ATOM 859 N N . GLY A 1 114 ? 34.799 6.584 -14.926 1.00 96.56 114 GLY A N 1
ATOM 860 C CA . GLY A 1 114 ? 35.171 6.920 -16.302 1.00 96.56 114 GLY A CA 1
ATOM 861 C C . GLY A 1 114 ? 34.439 6.084 -17.357 1.00 96.56 114 GLY A C 1
ATOM 862 O O . GLY A 1 114 ? 34.958 5.898 -18.454 1.00 96.56 114 GLY A O 1
ATOM 863 N N . LEU A 1 115 ? 33.254 5.558 -17.029 1.00 96.06 115 LEU A N 1
ATOM 864 C CA . LEU A 1 115 ? 32.455 4.712 -17.914 1.00 96.06 115 LEU A CA 1
ATOM 865 C C . LEU A 1 115 ? 31.278 5.500 -18.510 1.00 96.06 115 LEU A C 1
ATOM 867 O O . LEU A 1 115 ? 30.676 6.324 -17.814 1.00 96.06 115 LEU A O 1
ATOM 871 N N . PRO A 1 116 ? 30.916 5.256 -19.783 1.00 92.62 116 PRO A N 1
ATOM 872 C CA . PRO A 1 116 ? 29.733 5.859 -20.380 1.00 92.62 116 PRO A CA 1
ATOM 873 C C . PRO A 1 116 ? 28.453 5.238 -19.807 1.00 92.62 116 PRO A C 1
ATOM 875 O O . PRO A 1 116 ? 28.420 4.072 -19.416 1.00 92.62 116 PRO A O 1
ATOM 878 N N . THR A 1 117 ? 27.374 6.017 -19.784 1.00 93.88 117 THR A N 1
ATOM 879 C CA . THR A 1 117 ? 26.028 5.518 -19.492 1.00 93.88 117 THR A CA 1
ATOM 880 C C . THR A 1 117 ? 24.995 6.389 -20.196 1.00 93.88 117 THR A C 1
ATOM 882 O O . THR A 1 117 ? 25.091 7.615 -20.155 1.00 93.88 117 THR A O 1
ATOM 885 N N . ASP A 1 118 ? 24.007 5.754 -20.824 1.00 90.44 118 ASP A N 1
ATOM 886 C CA . ASP A 1 118 ? 22.866 6.424 -21.463 1.00 90.44 118 ASP A CA 1
ATOM 887 C C . ASP A 1 118 ? 21.537 5.841 -20.968 1.00 90.44 118 ASP A C 1
ATOM 889 O O . ASP A 1 118 ? 20.573 5.645 -21.702 1.00 90.44 118 ASP A O 1
ATOM 893 N N . VAL A 1 119 ? 21.497 5.489 -19.681 1.00 91.00 119 VAL A N 1
ATOM 894 C CA . VAL A 1 119 ? 20.302 4.891 -19.093 1.00 91.00 119 VAL A CA 1
ATOM 895 C C . VAL A 1 119 ? 19.145 5.902 -19.139 1.00 91.00 119 VAL A C 1
ATOM 897 O O . VAL A 1 119 ? 19.265 7.002 -18.573 1.00 91.00 119 VAL A O 1
ATOM 900 N N . PRO A 1 120 ? 18.012 5.555 -19.783 1.00 93.62 120 PRO A N 1
ATOM 901 C CA . PRO A 1 120 ? 16.871 6.449 -19.885 1.00 93.62 120 PRO A CA 1
ATOM 902 C C . PRO A 1 120 ? 16.188 6.610 -18.526 1.00 93.62 120 PRO A C 1
ATOM 904 O O . PRO A 1 120 ? 16.168 5.700 -17.693 1.00 93.62 120 PRO A O 1
ATOM 907 N N . ARG A 1 121 ? 15.574 7.776 -18.303 1.00 94.56 121 ARG A N 1
ATOM 908 C CA . ARG A 1 121 ? 14.760 7.998 -17.104 1.00 94.56 121 ARG A CA 1
ATOM 909 C C . ARG A 1 121 ? 13.519 7.096 -17.155 1.00 94.56 121 ARG A C 1
ATOM 911 O O . ARG A 1 121 ? 12.808 7.152 -18.161 1.00 94.56 121 ARG A O 1
ATOM 918 N N . PRO A 1 122 ? 13.219 6.316 -16.097 1.00 97.75 122 PRO A N 1
ATOM 919 C CA . PRO A 1 122 ? 11.989 5.539 -16.063 1.00 97.75 122 PRO A CA 1
ATOM 920 C C . PRO A 1 122 ? 10.758 6.439 -16.154 1.00 97.75 122 PRO A C 1
ATOM 922 O O . PRO A 1 122 ? 10.719 7.522 -15.564 1.00 97.75 122 PRO A O 1
ATOM 925 N N . ARG A 1 123 ? 9.747 5.979 -16.892 1.00 97.94 123 ARG A N 1
ATOM 926 C CA . ARG A 1 123 ? 8.427 6.619 -16.913 1.00 97.94 123 ARG A CA 1
ATOM 927 C C . ARG A 1 123 ? 7.647 6.219 -15.667 1.00 97.94 123 ARG A C 1
ATOM 929 O O . ARG A 1 123 ? 7.814 5.109 -15.176 1.00 97.94 123 ARG A O 1
ATOM 936 N N . VAL A 1 124 ? 6.768 7.091 -15.193 1.00 98.75 124 VAL A N 1
ATOM 937 C CA . VAL A 1 124 ? 5.859 6.790 -14.082 1.00 98.75 124 VAL A CA 1
ATOM 938 C C . VAL A 1 124 ? 4.436 6.796 -14.608 1.00 98.75 124 VAL A C 1
ATOM 940 O O . VAL A 1 124 ? 4.016 7.765 -15.240 1.00 98.75 124 VAL A O 1
ATOM 943 N N . VAL A 1 125 ? 3.706 5.717 -14.349 1.00 98.69 125 VAL A N 1
ATOM 944 C CA . VAL A 1 125 ? 2.301 5.567 -14.735 1.00 98.69 125 VAL A CA 1
ATOM 945 C C . VAL A 1 125 ? 1.496 5.005 -13.574 1.00 98.69 125 VAL A C 1
ATOM 947 O O . VAL A 1 125 ? 2.025 4.286 -12.724 1.00 98.69 125 VAL A O 1
ATOM 950 N N . THR A 1 126 ? 0.207 5.305 -13.538 1.00 98.81 126 THR A N 1
ATOM 951 C CA . THR A 1 126 ? -0.724 4.587 -12.670 1.00 98.81 126 THR A CA 1
ATOM 952 C C . THR A 1 126 ? -1.037 3.205 -13.253 1.00 98.81 126 THR A C 1
ATOM 954 O O . THR A 1 126 ? -0.836 2.953 -14.447 1.00 98.81 126 THR A O 1
ATOM 957 N N . PHE A 1 127 ? -1.534 2.280 -12.431 1.00 98.69 127 PHE A N 1
ATOM 958 C CA . PHE A 1 127 ? -1.977 0.978 -12.926 1.00 98.69 127 PHE A CA 1
ATOM 959 C C . PHE A 1 127 ? -3.120 1.122 -13.938 1.00 98.69 127 PHE A C 1
ATOM 961 O O . PHE A 1 127 ? -3.138 0.396 -14.926 1.00 98.69 127 PHE A O 1
ATOM 968 N N . GLU A 1 128 ? -4.021 2.087 -13.750 1.00 98.44 128 GLU A N 1
ATOM 969 C CA . GLU A 1 128 ? -5.074 2.395 -14.719 1.00 98.44 128 GLU A CA 1
ATOM 970 C C . GLU A 1 128 ? -4.507 2.814 -16.087 1.00 98.44 128 GLU A C 1
ATOM 972 O O . GLU A 1 128 ? -4.901 2.257 -17.115 1.00 98.44 128 GLU A O 1
ATOM 977 N N . GLU A 1 129 ? -3.545 3.747 -16.105 1.00 98.31 129 GLU A N 1
ATOM 978 C CA . GLU A 1 129 ? -2.862 4.204 -17.325 1.00 98.31 129 GLU A CA 1
ATOM 979 C C . GLU A 1 129 ? -2.153 3.028 -18.025 1.00 98.31 129 GLU A C 1
ATOM 981 O O . GLU A 1 129 ? -2.279 2.841 -19.239 1.00 98.31 129 GLU A O 1
ATOM 986 N N . PHE A 1 130 ? -1.455 2.188 -17.253 1.00 98.38 130 PHE A N 1
ATOM 987 C CA . PHE A 1 130 ? -0.778 0.990 -17.751 1.00 98.38 130 PHE A CA 1
ATOM 988 C C . PHE A 1 130 ? -1.751 -0.051 -18.323 1.00 98.38 130 PHE A C 1
ATOM 990 O O . PHE A 1 130 ? -1.528 -0.586 -19.413 1.00 98.38 130 PHE A O 1
ATOM 997 N N . ALA A 1 131 ? -2.842 -0.335 -17.612 1.00 98.06 131 ALA A N 1
ATOM 998 C CA . ALA A 1 131 ? -3.838 -1.314 -18.022 1.00 98.06 131 ALA A CA 1
ATOM 999 C C . ALA A 1 131 ? -4.576 -0.874 -19.290 1.00 98.06 131 ALA A C 1
ATOM 1001 O O . ALA A 1 131 ? -4.774 -1.691 -20.189 1.00 98.06 131 ALA A O 1
ATOM 1002 N N . SER A 1 132 ? -4.924 0.412 -19.386 1.00 97.69 132 SER A N 1
ATOM 1003 C CA . SER A 1 132 ? -5.530 1.004 -20.581 1.00 97.69 132 SER A CA 1
ATOM 1004 C C . SER A 1 132 ? -4.597 0.907 -21.792 1.00 97.69 132 SER A C 1
ATOM 1006 O O . SER A 1 132 ? -4.989 0.396 -22.841 1.00 97.69 132 SER A O 1
ATOM 1008 N N . GLY A 1 133 ? -3.322 1.288 -21.631 1.00 97.19 133 GLY A N 1
ATOM 1009 C CA . GLY A 1 133 ? -2.324 1.171 -22.698 1.00 97.19 133 GLY A CA 1
ATOM 1010 C C . GLY A 1 133 ? -2.089 -0.275 -23.151 1.00 97.19 133 GLY A C 1
ATOM 1011 O O . GLY A 1 133 ? -1.964 -0.536 -24.347 1.00 97.19 133 GLY A O 1
ATOM 1012 N N . THR A 1 134 ? -2.091 -1.224 -22.211 1.00 97.25 134 THR A N 1
ATOM 1013 C CA . THR A 1 134 ? -1.965 -2.660 -22.510 1.00 97.25 134 THR A CA 1
ATOM 1014 C C . THR A 1 134 ? -3.179 -3.182 -23.281 1.00 97.25 134 THR A C 1
ATOM 1016 O O . THR A 1 134 ? -3.016 -3.908 -24.258 1.00 97.25 134 THR A O 1
ATOM 1019 N N . ASP A 1 135 ? -4.399 -2.804 -22.885 1.00 97.56 135 ASP A N 1
ATOM 1020 C CA . ASP A 1 135 ? -5.626 -3.204 -23.587 1.00 97.56 135 ASP A CA 1
ATOM 1021 C C . ASP A 1 135 ? -5.649 -2.664 -25.021 1.00 97.56 135 ASP A C 1
ATOM 1023 O O . ASP A 1 135 ? -5.917 -3.418 -25.956 1.00 97.56 135 ASP A O 1
ATOM 1027 N N . MET A 1 136 ? -5.264 -1.399 -25.217 1.00 96.88 136 MET A N 1
ATOM 1028 C CA . MET A 1 136 ? -5.131 -0.806 -26.550 1.00 96.88 136 MET A CA 1
ATOM 1029 C C . MET A 1 136 ? -4.101 -1.541 -27.416 1.00 96.88 136 MET A C 1
ATOM 1031 O O . MET A 1 136 ? -4.392 -1.849 -28.570 1.00 96.88 136 MET A O 1
ATOM 1035 N N . ALA A 1 137 ? -2.923 -1.863 -26.870 1.00 95.50 137 ALA A N 1
ATOM 1036 C CA . ALA A 1 137 ? -1.872 -2.582 -27.596 1.00 95.50 137 ALA A CA 1
ATOM 1037 C C . ALA A 1 137 ? -2.300 -3.996 -28.032 1.00 95.50 137 ALA A C 1
ATOM 1039 O O . ALA A 1 137 ? -1.827 -4.501 -29.048 1.00 95.50 137 ALA A O 1
ATOM 1040 N N . LEU A 1 138 ? -3.214 -4.624 -27.288 1.00 95.25 138 LEU A N 1
ATOM 1041 C CA . LEU A 1 138 ? -3.773 -5.939 -27.608 1.00 95.25 138 LEU A CA 1
ATOM 1042 C C . LEU A 1 138 ? -4.970 -5.895 -28.571 1.00 95.25 138 LEU A C 1
ATOM 1044 O O . LEU A 1 138 ? -5.435 -6.955 -28.991 1.00 95.25 138 LEU A O 1
ATOM 1048 N N . GLY A 1 139 ? -5.486 -4.708 -28.909 1.00 95.81 139 GLY A N 1
ATOM 1049 C CA . GLY A 1 139 ? -6.752 -4.570 -29.636 1.00 95.81 139 GLY A CA 1
ATOM 1050 C C . GLY A 1 139 ? -7.984 -4.907 -28.784 1.00 95.81 139 GLY A C 1
ATOM 1051 O O . GLY A 1 139 ? -9.028 -5.269 -29.324 1.00 95.81 139 GLY A O 1
ATOM 1052 N N . GLY A 1 140 ? -7.865 -4.800 -27.457 1.00 95.25 140 GLY A N 1
ATOM 1053 C CA . GLY A 1 140 ? -8.901 -5.105 -26.474 1.00 95.25 140 GLY A CA 1
ATOM 1054 C C . GLY A 1 140 ? -8.776 -6.486 -25.816 1.00 95.25 140 GLY A C 1
ATOM 1055 O O . GLY A 1 140 ? -7.974 -7.342 -26.191 1.00 95.25 140 GLY A O 1
ATOM 1056 N N . GLY A 1 141 ? -9.616 -6.729 -24.805 1.00 94.75 141 GLY A N 1
ATOM 1057 C CA . GLY A 1 141 ? -9.763 -8.036 -24.155 1.00 94.75 141 GLY A CA 1
ATOM 1058 C C . GLY A 1 141 ? -8.795 -8.316 -22.999 1.00 94.75 141 GLY A C 1
ATOM 1059 O O . GLY A 1 141 ? -8.873 -9.397 -22.405 1.00 94.75 141 GLY A O 1
ATOM 1060 N N . ALA A 1 142 ? -7.951 -7.360 -22.597 1.00 95.50 142 ALA A N 1
ATOM 1061 C CA . ALA A 1 142 ? -7.031 -7.516 -21.467 1.00 95.50 142 ALA A CA 1
ATOM 1062 C C . ALA A 1 142 ? -7.779 -7.896 -20.181 1.00 95.50 142 ALA A C 1
ATOM 1064 O O . ALA A 1 142 ? -7.366 -8.807 -19.468 1.00 95.50 142 ALA A O 1
ATOM 1065 N N . LYS A 1 143 ? -8.953 -7.298 -19.926 1.00 94.94 143 LYS A N 1
ATOM 1066 C CA . LYS A 1 143 ? -9.803 -7.649 -18.769 1.00 94.94 143 LYS A CA 1
ATOM 1067 C C . LYS A 1 143 ? -10.215 -9.125 -18.748 1.00 94.94 143 LYS A C 1
ATOM 1069 O O . LYS A 1 143 ? -10.294 -9.721 -17.677 1.00 94.94 143 LYS A O 1
ATOM 1074 N N . ALA A 1 144 ? -10.514 -9.717 -19.907 1.00 96.38 144 ALA A N 1
ATOM 1075 C CA . ALA A 1 144 ? -10.871 -11.133 -19.991 1.00 96.38 144 ALA A CA 1
ATOM 1076 C C . ALA A 1 144 ? -9.652 -12.028 -19.738 1.00 96.38 144 ALA A C 1
ATOM 1078 O O . ALA A 1 144 ? -9.763 -12.989 -18.981 1.00 96.38 144 ALA A O 1
ATOM 1079 N N . ARG A 1 145 ? -8.487 -11.657 -20.287 1.00 97.19 145 ARG A N 1
ATOM 1080 C CA . ARG A 1 145 ? -7.216 -12.350 -20.034 1.00 97.19 145 ARG A CA 1
ATOM 1081 C C . ARG A 1 145 ? -6.810 -12.296 -18.563 1.00 97.19 145 ARG A C 1
ATOM 1083 O O . ARG A 1 145 ? -6.435 -13.322 -18.018 1.00 97.19 145 ARG A O 1
ATOM 1090 N N . VAL A 1 146 ? -6.960 -11.146 -17.897 1.00 97.69 146 VAL A N 1
ATOM 1091 C CA . VAL A 1 146 ? -6.709 -11.012 -16.449 1.00 97.69 146 VAL A CA 1
ATOM 1092 C C . VAL A 1 146 ? -7.619 -11.939 -15.648 1.00 97.69 146 VAL A C 1
ATOM 1094 O O . VAL A 1 146 ? -7.139 -12.621 -14.749 1.00 97.69 146 VAL A O 1
ATOM 1097 N N . ARG A 1 147 ? -8.917 -12.014 -15.974 1.00 97.06 147 ARG A N 1
ATOM 1098 C CA . ARG A 1 147 ? -9.832 -12.944 -15.290 1.00 97.06 147 ARG A CA 1
ATOM 1099 C C . ARG A 1 147 ? -9.393 -14.394 -15.442 1.00 97.06 147 ARG A C 1
ATOM 1101 O O . ARG A 1 147 ? -9.443 -15.133 -14.467 1.00 97.06 147 ARG A O 1
ATOM 1108 N N . GLU A 1 148 ? -8.984 -14.792 -16.641 1.00 97.44 148 GLU A N 1
ATOM 1109 C CA . GLU A 1 148 ? -8.539 -16.161 -16.895 1.00 97.44 148 GLU A CA 1
ATOM 1110 C C . GLU A 1 148 ? -7.228 -16.480 -16.179 1.00 97.44 148 GLU A C 1
ATOM 1112 O O . GLU A 1 148 ? -7.132 -17.478 -15.469 1.00 97.44 148 GLU A O 1
ATOM 1117 N N . LEU A 1 149 ? -6.266 -15.561 -16.256 1.00 97.75 149 LEU A N 1
ATOM 1118 C CA . LEU A 1 149 ? -5.015 -15.639 -15.516 1.00 97.75 149 LEU A CA 1
ATOM 1119 C C . LEU A 1 149 ? -5.272 -15.844 -14.016 1.00 97.75 149 LEU A C 1
ATOM 1121 O O . LEU A 1 149 ? -4.751 -16.782 -13.421 1.00 97.75 149 LEU A O 1
ATOM 1125 N N . VAL A 1 150 ? -6.124 -15.016 -13.409 1.00 97.50 150 VAL A N 1
ATOM 1126 C CA . VAL A 1 150 ? -6.424 -15.083 -11.971 1.00 97.50 150 VAL A CA 1
ATOM 1127 C C . VAL A 1 150 ? -7.136 -16.382 -11.574 1.00 97.50 150 VAL A C 1
ATOM 1129 O O . VAL A 1 150 ? -6.930 -16.851 -10.455 1.00 97.50 150 VAL A O 1
ATOM 1132 N N . ARG A 1 151 ? -7.944 -16.977 -12.466 1.00 96.94 151 ARG A N 1
ATOM 1133 C CA . ARG A 1 151 ? -8.564 -18.299 -12.248 1.00 96.94 151 ARG A CA 1
ATOM 1134 C C . ARG A 1 151 ? -7.561 -19.444 -12.306 1.00 96.94 151 ARG A C 1
ATOM 1136 O O . ARG A 1 151 ? -7.764 -20.440 -11.625 1.00 96.94 151 ARG A O 1
ATOM 1143 N N . SER A 1 152 ? -6.520 -19.308 -13.125 1.00 97.06 152 SER A N 1
ATOM 1144 C CA . SER A 1 152 ? -5.465 -20.319 -13.259 1.00 97.06 152 SER A CA 1
ATOM 1145 C C . SER A 1 152 ? -4.438 -20.288 -12.119 1.00 97.06 152 SER A C 1
ATOM 1147 O O . SER A 1 152 ? -3.681 -21.239 -11.946 1.00 97.06 152 SER A O 1
ATOM 1149 N N . MET A 1 153 ? -4.402 -19.198 -11.344 1.00 96.94 153 MET A N 1
ATOM 1150 C CA . MET A 1 153 ? -3.548 -19.071 -10.164 1.00 96.94 153 MET A CA 1
ATOM 1151 C C . MET A 1 153 ? -4.056 -19.942 -9.015 1.00 96.94 153 MET A C 1
ATOM 1153 O O . MET A 1 153 ? -5.262 -20.098 -8.832 1.00 96.94 153 MET A O 1
ATOM 1157 N N . ASP A 1 154 ? -3.128 -20.419 -8.187 1.00 95.31 154 ASP A N 1
ATOM 1158 C CA . ASP A 1 154 ? -3.451 -21.075 -6.921 1.00 95.31 154 ASP A CA 1
ATOM 1159 C C . ASP A 1 154 ? -4.308 -20.143 -6.030 1.00 95.31 154 ASP A C 1
ATOM 1161 O O . ASP A 1 154 ? -3.860 -19.037 -5.704 1.00 95.31 154 ASP A O 1
ATOM 1165 N N . PRO A 1 155 ? -5.527 -20.552 -5.624 1.00 91.56 155 PRO A N 1
ATOM 1166 C CA . PRO A 1 155 ? -6.368 -19.773 -4.718 1.00 91.56 155 PRO A CA 1
ATOM 1167 C C . PRO A 1 155 ? -5.762 -19.552 -3.326 1.00 91.56 155 PRO A C 1
ATOM 1169 O O . PRO A 1 155 ? -6.177 -18.620 -2.644 1.00 91.56 155 PRO A O 1
ATOM 1172 N N . ALA A 1 156 ? -4.813 -20.390 -2.895 1.00 95.12 156 ALA A N 1
ATOM 1173 C CA . ALA A 1 156 ? -4.100 -20.225 -1.628 1.00 95.12 156 ALA A CA 1
ATOM 1174 C C . ALA A 1 156 ? -2.968 -19.188 -1.710 1.00 95.12 156 ALA A C 1
ATOM 1176 O O . ALA A 1 156 ? -2.417 -18.790 -0.679 1.00 95.12 156 ALA A O 1
ATOM 1177 N N . LEU A 1 157 ? -2.608 -18.746 -2.921 1.00 94.88 157 LEU A N 1
ATOM 1178 C CA . LEU A 1 157 ? -1.599 -17.717 -3.108 1.00 94.88 157 LEU A CA 1
ATOM 1179 C C . LEU A 1 157 ? -2.094 -16.388 -2.539 1.00 94.88 157 LEU A C 1
ATOM 1181 O O . LEU A 1 157 ? -3.226 -15.966 -2.764 1.00 94.88 157 LEU A O 1
ATOM 1185 N N . ASP A 1 158 ? -1.200 -15.694 -1.849 1.00 95.94 158 ASP A N 1
ATOM 1186 C CA . ASP A 1 158 ? -1.484 -14.399 -1.254 1.00 95.94 158 ASP A CA 1
ATOM 1187 C C . ASP A 1 158 ? -2.030 -13.383 -2.279 1.00 95.94 158 ASP A C 1
ATOM 1189 O O . ASP A 1 158 ? -1.444 -13.188 -3.347 1.00 95.94 158 ASP A O 1
ATOM 1193 N N . ASP A 1 159 ? -3.115 -12.674 -1.953 1.00 96.94 159 ASP A N 1
ATOM 1194 C CA . ASP A 1 159 ? -3.776 -11.762 -2.900 1.00 96.94 159 ASP A CA 1
ATOM 1195 C C . ASP A 1 159 ? -2.866 -10.629 -3.399 1.00 96.94 159 ASP A C 1
ATOM 1197 O O . ASP A 1 159 ? -3.000 -10.178 -4.543 1.00 96.94 159 ASP A O 1
ATOM 1201 N N . ARG A 1 160 ? -1.892 -10.179 -2.591 1.00 97.19 160 ARG A N 1
ATOM 1202 C CA . ARG A 1 160 ? -0.906 -9.183 -3.040 1.00 97.19 160 ARG A CA 1
ATOM 1203 C C . ARG A 1 160 ? 0.018 -9.806 -4.079 1.00 97.19 160 ARG A C 1
ATOM 1205 O O . ARG A 1 160 ? 0.303 -9.179 -5.096 1.00 97.19 160 ARG A O 1
ATOM 1212 N N . GLN A 1 161 ? 0.440 -11.053 -3.873 1.00 96.38 161 GLN A N 1
ATOM 1213 C CA . GLN A 1 161 ? 1.249 -11.793 -4.842 1.00 96.38 161 GLN A CA 1
ATOM 1214 C C . GLN A 1 161 ? 0.474 -12.092 -6.130 1.00 96.38 161 GLN A C 1
ATOM 1216 O O . GLN A 1 161 ? 1.028 -11.907 -7.215 1.00 96.38 161 GLN A O 1
ATOM 1221 N N . ARG A 1 162 ? -0.808 -12.467 -6.041 1.00 97.75 162 ARG A N 1
ATOM 1222 C CA . ARG A 1 162 ? -1.696 -12.631 -7.208 1.00 97.75 162 ARG A CA 1
ATOM 1223 C C . ARG A 1 162 ? -1.821 -11.324 -7.994 1.00 97.75 162 ARG A C 1
ATOM 1225 O O . ARG A 1 162 ? -1.633 -11.314 -9.207 1.00 97.75 162 ARG A O 1
ATOM 1232 N N . SER A 1 163 ? -2.025 -10.202 -7.303 1.00 98.12 163 SER A N 1
ATOM 1233 C CA . SER A 1 163 ? -2.098 -8.865 -7.915 1.00 98.12 163 SER A CA 1
ATOM 1234 C C . SER A 1 163 ? -0.781 -8.454 -8.595 1.00 98.12 163 SER A C 1
ATOM 1236 O O . SER A 1 163 ? -0.787 -7.992 -9.734 1.00 98.12 163 SER A O 1
ATOM 1238 N N . LEU A 1 164 ? 0.373 -8.673 -7.954 1.00 97.81 164 LEU A N 1
ATOM 1239 C CA . LEU A 1 164 ? 1.687 -8.421 -8.567 1.00 97.81 164 LEU A CA 1
ATOM 1240 C C . LEU A 1 164 ? 1.961 -9.347 -9.765 1.00 97.81 164 LEU A C 1
ATOM 1242 O O . LEU A 1 164 ? 2.620 -8.941 -10.725 1.00 97.81 164 LEU A O 1
ATOM 1246 N N . SER A 1 165 ? 1.439 -10.573 -9.737 1.00 97.25 165 SER A N 1
ATOM 1247 C CA . SER A 1 165 ? 1.529 -11.510 -10.861 1.00 97.25 165 SER A CA 1
ATOM 1248 C C . SER A 1 165 ? 0.689 -11.034 -12.047 1.00 97.25 165 SER A C 1
ATOM 1250 O O . SER A 1 165 ? 1.166 -11.089 -13.174 1.00 97.25 165 SER A O 1
ATOM 1252 N N . VAL A 1 166 ? -0.495 -10.451 -11.810 1.00 98.31 166 VAL A N 1
ATOM 1253 C CA . VAL A 1 166 ? -1.282 -9.780 -12.864 1.00 98.31 166 VAL A CA 1
ATOM 1254 C C . VAL A 1 166 ? -0.458 -8.691 -13.554 1.00 98.31 166 VAL A C 1
ATOM 1256 O O . VAL A 1 166 ? -0.383 -8.678 -14.779 1.00 98.31 166 VAL A O 1
ATOM 1259 N N . VAL A 1 167 ? 0.214 -7.816 -12.796 1.00 98.25 167 VAL A N 1
ATOM 1260 C CA . VAL A 1 167 ? 1.086 -6.776 -13.381 1.00 98.25 167 VAL A CA 1
ATOM 1261 C C . VAL A 1 167 ? 2.236 -7.398 -14.184 1.00 98.25 167 VAL A C 1
ATOM 1263 O O . VAL A 1 167 ? 2.532 -6.949 -15.290 1.00 98.25 167 VAL A O 1
ATOM 1266 N N . THR A 1 168 ? 2.855 -8.453 -13.649 1.00 97.19 168 THR A N 1
ATOM 1267 C CA . THR A 1 168 ? 3.981 -9.159 -14.283 1.00 97.19 168 THR A CA 1
ATOM 1268 C C . THR A 1 168 ? 3.595 -9.769 -15.631 1.00 97.19 168 THR A C 1
ATOM 1270 O O . THR A 1 168 ? 4.322 -9.602 -16.608 1.00 97.19 168 THR A O 1
ATOM 1273 N N . GLU A 1 169 ? 2.445 -10.437 -15.706 1.00 97.25 169 GLU A N 1
ATOM 1274 C CA . GLU A 1 169 ? 1.944 -11.039 -16.945 1.00 97.25 169 GLU A CA 1
ATOM 1275 C C . GLU A 1 169 ? 1.508 -9.978 -17.958 1.00 97.25 169 GLU A C 1
ATOM 1277 O O . GLU A 1 169 ? 1.830 -10.077 -19.141 1.00 97.25 169 GLU A O 1
ATOM 1282 N N . MET A 1 170 ? 0.854 -8.905 -17.498 1.00 97.81 170 MET A N 1
ATOM 1283 C CA . MET A 1 170 ? 0.472 -7.782 -18.360 1.00 97.81 170 MET A CA 1
ATOM 1284 C C . MET A 1 170 ? 1.685 -7.119 -19.026 1.00 97.81 170 MET A C 1
ATOM 1286 O O . MET A 1 170 ? 1.619 -6.790 -20.209 1.00 97.81 170 MET A O 1
ATOM 1290 N N . LEU A 1 171 ? 2.808 -6.983 -18.308 1.00 95.81 171 LEU A N 1
ATOM 1291 C CA . LEU A 1 171 ? 4.072 -6.507 -18.886 1.00 95.81 171 LEU A CA 1
ATOM 1292 C C . LEU A 1 171 ? 4.594 -7.440 -19.990 1.00 95.81 171 LEU A C 1
ATOM 1294 O O . LEU A 1 171 ? 5.224 -6.970 -20.932 1.00 95.81 171 LEU A O 1
ATOM 1298 N N . GLY A 1 172 ? 4.335 -8.747 -19.892 1.00 95.06 172 GLY A N 1
ATOM 1299 C CA . GLY A 1 172 ? 4.675 -9.717 -20.934 1.00 95.06 172 GLY A CA 1
ATOM 1300 C C . GLY A 1 172 ? 3.789 -9.610 -22.177 1.00 95.06 172 GLY A C 1
ATOM 1301 O O . GLY A 1 172 ? 4.254 -9.874 -23.283 1.00 95.06 172 GLY A O 1
ATOM 1302 N N . TRP A 1 173 ? 2.528 -9.197 -22.022 1.00 96.69 173 TRP A N 1
ATOM 1303 C CA . TRP A 1 173 ? 1.596 -9.031 -23.144 1.00 96.69 173 TRP A CA 1
ATOM 1304 C C . TRP A 1 173 ? 1.908 -7.802 -23.998 1.00 96.69 173 TRP A C 1
ATOM 1306 O O . TRP A 1 173 ? 1.737 -7.848 -25.215 1.00 96.69 173 TRP A O 1
ATOM 1316 N N . ALA A 1 174 ? 2.347 -6.717 -23.361 1.00 93.38 174 ALA A N 1
ATOM 1317 C CA . ALA A 1 174 ? 2.751 -5.482 -24.020 1.00 93.38 174 ALA A CA 1
ATOM 1318 C C . ALA A 1 174 ? 4.034 -4.931 -23.367 1.00 93.38 174 ALA A C 1
ATOM 1320 O O . ALA A 1 174 ? 3.958 -4.074 -22.478 1.00 93.38 174 ALA A O 1
ATOM 1321 N N . PRO A 1 175 ? 5.219 -5.414 -23.786 1.00 92.50 175 PRO A N 1
ATOM 1322 C CA . PRO A 1 175 ? 6.487 -4.962 -23.227 1.00 92.50 175 PRO A CA 1
ATOM 1323 C C . PRO A 1 175 ? 6.686 -3.447 -23.399 1.00 92.50 175 PRO A C 1
ATOM 1325 O O . PRO A 1 175 ? 6.478 -2.918 -24.496 1.00 92.50 175 PRO A O 1
ATOM 1328 N N . PRO A 1 176 ? 7.096 -2.716 -22.347 1.00 90.06 176 PRO A N 1
ATOM 1329 C CA . PRO A 1 176 ? 7.318 -1.282 -22.451 1.00 90.06 176 PRO A CA 1
ATOM 1330 C C . PRO A 1 176 ? 8.587 -0.977 -23.263 1.00 90.06 176 PRO A C 1
ATOM 1332 O O . PRO A 1 176 ? 9.588 -1.677 -23.163 1.00 90.06 176 PRO A O 1
ATOM 1335 N N . ALA A 1 177 ? 8.582 0.135 -24.005 1.00 89.06 177 ALA A N 1
ATOM 1336 C CA . ALA A 1 177 ? 9.735 0.588 -24.799 1.00 89.06 177 ALA A CA 1
ATOM 1337 C C . ALA A 1 177 ? 10.957 1.043 -23.965 1.00 89.06 177 ALA A C 1
ATOM 1339 O O . ALA A 1 177 ? 11.998 1.379 -24.518 1.00 89.06 177 ALA A O 1
ATOM 1340 N N . GLY A 1 178 ? 10.827 1.107 -22.640 1.00 93.81 178 GLY A N 1
ATOM 1341 C CA . GLY A 1 178 ? 11.864 1.551 -21.715 1.00 93.81 178 GLY A CA 1
ATOM 1342 C C . GLY A 1 178 ? 11.436 1.331 -20.262 1.00 93.81 178 GLY A C 1
ATOM 1343 O O . GLY A 1 178 ? 10.324 0.845 -20.027 1.00 93.81 178 GLY A O 1
ATOM 1344 N N . PRO A 1 179 ? 12.283 1.700 -19.285 1.00 97.31 179 PRO A N 1
ATOM 1345 C CA . PRO A 1 179 ? 12.012 1.448 -17.879 1.00 97.31 179 PRO A CA 1
ATOM 1346 C C . PRO A 1 179 ? 10.765 2.203 -17.402 1.00 97.31 179 PRO A C 1
ATOM 1348 O O . PRO A 1 179 ? 10.428 3.288 -17.893 1.00 97.31 179 PRO A O 1
ATOM 1351 N N . LEU A 1 180 ? 10.062 1.609 -16.443 1.00 98.00 180 LEU A N 1
ATOM 1352 C CA . LEU A 1 180 ? 8.723 2.006 -16.019 1.00 98.00 180 LEU A CA 1
ATOM 1353 C C . LEU A 1 180 ? 8.535 1.762 -14.517 1.00 98.00 180 LEU A C 1
ATOM 1355 O O . LEU A 1 180 ? 8.932 0.722 -14.000 1.00 98.00 180 LEU A O 1
ATOM 1359 N N . VAL A 1 181 ? 7.865 2.683 -13.831 1.00 98.81 181 VAL A N 1
ATOM 1360 C CA . VAL A 1 181 ? 7.277 2.461 -12.507 1.00 98.81 181 VAL A CA 1
ATOM 1361 C C . VAL A 1 181 ? 5.765 2.514 -12.641 1.00 98.81 181 VAL A C 1
ATOM 1363 O O . VAL A 1 181 ? 5.216 3.524 -13.083 1.00 98.81 181 VAL A O 1
ATOM 1366 N N . ILE A 1 182 ? 5.102 1.428 -12.254 1.00 98.88 182 ILE A N 1
ATOM 1367 C CA . ILE A 1 182 ? 3.645 1.347 -12.173 1.00 98.88 182 ILE A CA 1
ATOM 1368 C C . ILE A 1 182 ? 3.250 1.560 -10.716 1.00 98.88 182 ILE A C 1
ATOM 1370 O O . ILE A 1 182 ? 3.693 0.815 -9.841 1.00 98.88 182 ILE A O 1
ATOM 1374 N N . VAL A 1 183 ? 2.422 2.568 -10.468 1.00 98.88 183 VAL A N 1
ATOM 1375 C CA . VAL A 1 183 ? 1.914 2.928 -9.141 1.00 98.88 183 VAL A CA 1
ATOM 1376 C C . VAL A 1 183 ? 0.450 2.517 -9.030 1.00 98.88 183 VAL A C 1
ATOM 1378 O O . VAL A 1 183 ? -0.328 2.735 -9.957 1.00 98.88 183 VAL A O 1
ATOM 1381 N N . GLY A 1 184 ? 0.043 1.951 -7.900 1.00 98.69 184 GLY A N 1
ATOM 1382 C CA . GLY A 1 184 ? -1.358 1.609 -7.662 1.00 98.69 184 GLY A CA 1
ATOM 1383 C C . GLY A 1 184 ? -1.604 1.131 -6.240 1.00 98.69 184 GLY A C 1
ATOM 1384 O O . GLY A 1 184 ? -0.830 1.435 -5.333 1.00 98.69 184 GLY A O 1
ATOM 1385 N N . PHE A 1 185 ? -2.649 0.328 -6.054 1.00 98.56 185 PHE A N 1
ATOM 1386 C CA . PHE A 1 185 ? -2.989 -0.289 -4.776 1.00 98.56 185 PHE A CA 1
ATOM 1387 C C . PHE A 1 185 ? -2.951 -1.814 -4.827 1.00 98.56 185 PHE A C 1
ATOM 1389 O O . PHE A 1 185 ? -3.275 -2.437 -5.833 1.00 98.56 185 PHE A O 1
ATOM 1396 N N . LEU A 1 186 ? -2.572 -2.415 -3.704 1.00 98.12 186 LEU A N 1
ATOM 1397 C CA . LEU A 1 186 ? -2.735 -3.836 -3.436 1.00 98.12 186 LEU A CA 1
ATOM 1398 C C . LEU A 1 186 ? -3.815 -4.048 -2.362 1.00 98.12 186 LEU A C 1
ATOM 1400 O O . LEU A 1 186 ? -3.925 -3.222 -1.441 1.00 98.12 186 LEU A O 1
ATOM 1404 N N . PRO A 1 187 ? -4.588 -5.145 -2.467 1.00 95.56 187 PRO A N 1
ATOM 1405 C CA . PRO A 1 187 ? -5.620 -5.502 -1.499 1.00 95.56 187 PRO A CA 1
ATOM 1406 C C . PRO A 1 187 ? -5.019 -5.991 -0.175 1.00 95.56 187 PRO A C 1
ATOM 1408 O O . PRO A 1 187 ? -3.904 -6.501 -0.199 1.00 95.56 187 PRO A O 1
ATOM 1411 N N . PRO A 1 188 ? -5.747 -5.933 0.954 1.00 93.81 188 PRO A N 1
ATOM 1412 C CA . PRO A 1 188 ? -7.103 -5.399 1.077 1.00 93.81 188 PRO A CA 1
ATOM 1413 C C . PRO A 1 188 ? -7.140 -3.863 1.154 1.00 93.81 188 PRO A C 1
ATOM 1415 O O . PRO A 1 188 ? -6.134 -3.196 1.413 1.00 93.81 188 PRO A O 1
ATOM 1418 N N . TYR A 1 189 ? -8.332 -3.310 0.926 1.00 92.12 189 TYR A N 1
ATOM 1419 C CA . TYR A 1 189 ? -8.645 -1.899 1.145 1.00 92.12 189 TYR A CA 1
ATOM 1420 C C . TYR A 1 189 ? -9.642 -1.770 2.291 1.00 92.12 189 TYR A C 1
ATOM 1422 O O . TYR A 1 189 ? -10.787 -2.190 2.143 1.00 92.12 189 TYR A O 1
ATOM 1430 N N . TYR A 1 190 ? -9.195 -1.156 3.385 1.00 92.12 190 TYR A N 1
ATOM 1431 C CA . TYR A 1 190 ? -10.025 -0.787 4.525 1.00 92.12 190 TYR A CA 1
ATOM 1432 C C . TYR A 1 190 ? -10.308 0.717 4.448 1.00 92.12 190 TYR A C 1
ATOM 1434 O O . TYR A 1 190 ? -9.388 1.504 4.690 1.00 92.12 190 TYR A O 1
ATOM 1442 N N . PRO A 1 191 ? -11.526 1.144 4.071 1.00 91.19 191 PRO A N 1
ATOM 1443 C CA . PRO A 1 191 ? -11.877 2.556 4.121 1.00 91.19 191 PRO A CA 1
ATOM 1444 C C . PRO A 1 191 ? -11.903 3.040 5.575 1.00 91.19 191 PRO A C 1
ATOM 1446 O O . PRO A 1 191 ? -12.260 2.299 6.495 1.00 91.19 191 PRO A O 1
ATOM 1449 N N . HIS A 1 192 ? -11.509 4.290 5.791 1.00 91.44 192 HIS A N 1
ATOM 1450 C CA . HIS A 1 192 ? -11.663 4.905 7.100 1.00 91.44 192 HIS A CA 1
ATOM 1451 C C . HIS A 1 192 ? -13.146 5.211 7.352 1.00 91.44 192 HIS A C 1
ATOM 1453 O O . HIS A 1 192 ? -13.861 5.651 6.450 1.00 91.44 192 HIS A O 1
ATOM 1459 N N . ARG A 1 193 ? -13.599 4.947 8.581 1.00 90.06 193 ARG A N 1
ATOM 1460 C CA . ARG A 1 193 ? -14.957 5.225 9.059 1.00 90.06 193 ARG A CA 1
ATOM 1461 C C . ARG A 1 193 ? -14.851 5.838 10.449 1.00 90.06 193 ARG A C 1
ATOM 1463 O O . ARG A 1 193 ? -14.242 5.245 11.333 1.00 90.06 193 ARG A O 1
ATOM 1470 N N . GLN A 1 194 ? -15.462 6.999 10.625 1.00 90.69 194 GLN A N 1
ATOM 1471 C CA . GLN A 1 194 ? -15.602 7.710 11.895 1.00 90.69 194 GLN A CA 1
ATOM 1472 C C . GLN A 1 194 ? -17.081 7.990 12.153 1.00 90.69 194 GLN A C 1
ATOM 1474 O O . GLN A 1 194 ? -17.860 8.083 11.205 1.00 90.69 194 GLN A O 1
ATOM 1479 N N . ASN A 1 195 ? -17.474 8.140 13.414 1.00 90.75 195 ASN A N 1
ATOM 1480 C CA . ASN A 1 195 ? -18.789 8.692 13.732 1.00 90.75 195 ASN A CA 1
ATOM 1481 C C . ASN A 1 195 ? -18.625 10.212 13.782 1.00 90.75 195 ASN A C 1
ATOM 1483 O O . ASN A 1 195 ? -18.255 10.718 14.831 1.00 90.75 195 ASN A O 1
ATOM 1487 N N . ASP A 1 196 ? -18.836 10.958 12.702 1.00 85.94 196 ASP A N 1
ATOM 1488 C CA . ASP A 1 196 ? -18.513 12.400 12.630 1.00 85.94 196 ASP A CA 1
ATOM 1489 C C . ASP A 1 196 ? -19.571 13.310 13.291 1.00 85.94 196 ASP A C 1
ATOM 1491 O O . ASP A 1 196 ? -19.413 14.533 13.360 1.00 85.94 196 ASP A O 1
ATOM 1495 N N . GLY A 1 197 ? -20.644 12.706 13.808 1.00 86.38 197 GLY A N 1
ATOM 1496 C CA . GLY A 1 197 ? -21.730 13.397 14.499 1.00 86.38 197 GLY A CA 1
ATOM 1497 C C . GLY A 1 197 ? -22.708 14.100 13.558 1.00 86.38 197 GLY A C 1
ATOM 1498 O O . GLY A 1 197 ? -23.561 14.844 14.039 1.00 86.38 197 GLY A O 1
ATOM 1499 N N . GLN A 1 198 ? -22.612 13.875 12.244 1.00 86.81 198 GLN A N 1
ATOM 1500 C CA . GLN A 1 198 ? -23.556 14.431 11.273 1.00 86.81 198 GLN A CA 1
ATOM 1501 C C . GLN A 1 198 ? -24.871 13.642 11.240 1.00 86.81 198 GLN A C 1
ATOM 1503 O O . GLN A 1 198 ? -25.934 14.217 10.995 1.00 86.81 198 GLN A O 1
ATOM 1508 N N . SER A 1 199 ? -24.829 12.333 11.515 1.00 89.56 199 SER A N 1
ATOM 1509 C CA . SER A 1 199 ? -26.019 11.480 11.541 1.00 89.56 199 SER A CA 1
ATOM 1510 C C . SER A 1 199 ? -26.568 11.282 12.960 1.00 89.56 199 SER A C 1
ATOM 1512 O O . SER A 1 199 ? -25.845 11.268 13.958 1.00 89.56 199 SER A O 1
ATOM 1514 N N . GLN A 1 200 ? -27.881 11.050 13.068 1.00 90.06 200 GLN A N 1
ATOM 1515 C CA . GLN A 1 200 ? -28.504 10.647 14.338 1.00 90.06 200 GLN A CA 1
ATOM 1516 C C . GLN A 1 200 ? -27.957 9.302 14.847 1.00 90.06 200 GLN A C 1
ATOM 1518 O O . GLN A 1 200 ? -27.972 9.033 16.046 1.00 90.06 200 GLN A O 1
ATOM 1523 N N . GLY A 1 201 ? -27.492 8.430 13.946 1.00 90.75 201 GLY A N 1
ATOM 1524 C CA . GLY A 1 201 ? -26.800 7.195 14.313 1.00 90.75 201 GLY A CA 1
ATOM 1525 C C . GLY A 1 201 ? -25.484 7.481 15.031 1.00 90.75 201 GLY A C 1
ATOM 1526 O O . GLY A 1 201 ? -25.251 6.947 16.114 1.00 90.75 201 GLY A O 1
ATOM 1527 N N . ASP A 1 202 ? -24.680 8.378 14.470 1.00 92.12 202 ASP A N 1
ATOM 1528 C CA . ASP A 1 202 ? -23.381 8.764 15.013 1.00 92.12 202 ASP A CA 1
ATOM 1529 C C . ASP A 1 202 ? -23.510 9.451 16.374 1.00 92.12 202 ASP A C 1
ATOM 1531 O O . ASP A 1 202 ? -22.813 9.080 17.319 1.00 92.12 202 ASP A O 1
ATOM 1535 N N . LEU A 1 203 ? -24.441 10.404 16.508 1.00 92.31 203 LEU A N 1
ATOM 1536 C CA . LEU A 1 203 ? -24.715 11.077 17.784 1.00 92.31 203 LEU A CA 1
ATOM 1537 C C . LEU A 1 203 ? -25.143 10.082 18.868 1.00 92.31 203 LEU A C 1
ATOM 1539 O O . LEU A 1 203 ? -24.658 10.149 19.998 1.00 92.31 203 LEU A O 1
ATOM 1543 N N . ARG A 1 204 ? -26.003 9.115 18.520 1.00 92.38 204 ARG A N 1
ATOM 1544 C CA . ARG A 1 204 ? -26.404 8.046 19.446 1.00 92.38 204 ARG A CA 1
ATOM 1545 C C . ARG A 1 204 ? -25.224 7.174 19.851 1.00 92.38 204 ARG A C 1
ATOM 1547 O O . ARG A 1 204 ? -25.064 6.895 21.033 1.00 92.38 204 ARG A O 1
ATOM 1554 N N . MET A 1 205 ? -24.387 6.765 18.901 1.00 94.81 205 MET A N 1
ATOM 1555 C CA . MET A 1 205 ? -23.244 5.900 19.196 1.00 94.81 205 MET A CA 1
ATOM 1556 C C . MET A 1 205 ? -22.199 6.596 20.074 1.00 94.81 205 MET A C 1
ATOM 1558 O O . MET A 1 205 ? -21.657 5.978 20.989 1.00 94.81 205 MET A O 1
ATOM 1562 N N . ARG A 1 206 ? -21.975 7.898 19.859 1.00 93.88 206 ARG A N 1
ATOM 1563 C CA . ARG A 1 206 ? -21.158 8.736 20.749 1.00 93.88 206 ARG A CA 1
ATOM 1564 C C . ARG A 1 206 ? -21.739 8.786 22.164 1.00 93.88 206 ARG A C 1
ATOM 1566 O O . ARG A 1 206 ? -21.015 8.521 23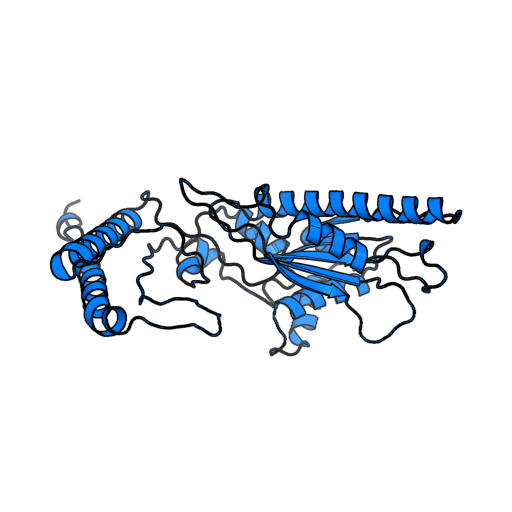.116 1.00 93.88 206 ARG A O 1
ATOM 1573 N N . GLY A 1 207 ? -23.050 8.996 22.300 1.00 94.38 207 GLY A N 1
ATOM 1574 C CA . GLY A 1 207 ? -23.722 8.966 23.604 1.00 94.38 207 GLY A CA 1
ATOM 1575 C C . GLY A 1 207 ? -23.609 7.615 24.324 1.00 94.38 207 GLY A C 1
ATOM 1576 O O . GLY A 1 207 ? -23.402 7.571 25.536 1.00 94.38 207 GLY A O 1
ATOM 1577 N N . VAL A 1 208 ? -23.675 6.499 23.586 1.00 96.00 208 VAL A N 1
ATOM 1578 C CA . VAL A 1 208 ? -23.416 5.158 24.141 1.00 96.00 208 VAL A CA 1
ATOM 1579 C C . VAL A 1 208 ? -21.977 5.044 24.648 1.00 96.00 208 VAL A C 1
ATOM 1581 O O . VAL A 1 208 ? -21.763 4.542 25.752 1.00 96.00 208 VAL A O 1
ATOM 1584 N N . ALA A 1 209 ? -20.994 5.529 23.884 1.00 96.00 209 ALA A N 1
ATOM 1585 C CA . ALA A 1 209 ? -19.594 5.522 24.302 1.00 96.00 209 ALA A CA 1
ATOM 1586 C C . ALA A 1 209 ? -19.368 6.355 25.578 1.00 96.00 209 ALA A C 1
ATOM 1588 O O . ALA A 1 209 ? -18.721 5.872 26.508 1.00 96.00 209 ALA A O 1
ATOM 1589 N N . ASP A 1 210 ? -19.956 7.551 25.664 1.00 95.75 210 ASP A N 1
ATOM 1590 C CA . ASP A 1 210 ? -19.863 8.419 26.845 1.00 95.75 210 ASP A CA 1
ATOM 1591 C C . ASP A 1 210 ? -20.440 7.741 28.094 1.00 95.75 210 ASP A C 1
ATOM 1593 O O . ASP A 1 210 ? -19.829 7.770 29.165 1.00 95.75 210 ASP A O 1
ATOM 1597 N N . ARG A 1 211 ? -21.576 7.046 27.950 1.00 96.12 211 ARG A N 1
ATOM 1598 C CA . ARG A 1 211 ? -22.197 6.290 29.045 1.00 96.12 211 ARG A CA 1
ATOM 1599 C C . ARG A 1 211 ? -21.327 5.126 29.516 1.00 96.12 211 ARG A C 1
ATOM 1601 O O . ARG A 1 211 ? -21.180 4.916 30.719 1.00 96.12 211 ARG A O 1
ATOM 1608 N N . VAL A 1 212 ? -20.705 4.397 28.589 1.00 97.19 212 VAL A N 1
ATOM 1609 C CA . VAL A 1 212 ? -19.752 3.323 28.920 1.00 97.19 212 VAL A CA 1
ATOM 1610 C C . VAL A 1 212 ? -18.541 3.878 29.673 1.00 97.19 212 VAL A C 1
ATOM 1612 O O . VAL A 1 212 ? -18.136 3.299 30.681 1.00 97.19 212 VAL A O 1
ATOM 1615 N N . ILE A 1 213 ? -17.985 5.009 29.227 1.00 97.31 213 ILE A N 1
ATOM 1616 C CA . ILE A 1 213 ? -16.858 5.681 29.891 1.00 97.31 213 ILE A CA 1
ATOM 1617 C C . ILE A 1 213 ? -17.250 6.125 31.307 1.00 97.31 213 ILE A C 1
ATOM 1619 O O . ILE A 1 213 ? -16.484 5.931 32.255 1.00 97.31 213 ILE A O 1
ATOM 1623 N N . GLU A 1 214 ? -18.451 6.682 31.477 1.00 97.00 214 GLU A N 1
ATOM 1624 C CA . GLU A 1 214 ? -18.961 7.086 32.787 1.00 97.00 214 GLU A CA 1
ATOM 1625 C C . GLU A 1 214 ? -19.084 5.893 33.743 1.00 97.00 214 GLU A C 1
ATOM 1627 O O . GLU A 1 214 ? -18.599 5.972 34.875 1.00 97.00 214 GLU A O 1
ATOM 1632 N N . VAL A 1 215 ? -19.680 4.784 33.292 1.00 96.56 215 VAL A N 1
ATOM 1633 C CA . VAL A 1 215 ? -19.839 3.555 34.088 1.00 96.56 215 VAL A CA 1
ATOM 1634 C C . VAL A 1 215 ? -18.484 2.942 34.434 1.00 96.56 215 VAL A C 1
ATOM 1636 O O . VAL A 1 215 ? -18.249 2.597 35.593 1.00 96.56 215 VAL A O 1
ATOM 1639 N N . ALA A 1 216 ? -17.550 2.884 33.481 1.00 97.06 216 ALA A N 1
ATOM 1640 C CA . ALA A 1 216 ? -16.188 2.417 33.729 1.00 97.06 216 ALA A CA 1
ATOM 1641 C C . ALA A 1 216 ? -15.504 3.223 34.847 1.00 97.06 216 ALA A C 1
ATOM 1643 O O . ALA A 1 216 ? -14.883 2.645 35.743 1.00 97.06 216 ALA A O 1
ATOM 1644 N N . ARG A 1 217 ? -15.671 4.551 34.847 1.00 97.44 217 ARG A N 1
ATOM 1645 C CA . ARG A 1 217 ? -15.121 5.429 35.885 1.00 97.44 217 ARG A CA 1
ATOM 1646 C C . ARG A 1 217 ? -15.830 5.257 37.228 1.00 97.44 217 ARG A C 1
ATOM 1648 O O . ARG A 1 217 ? -15.160 5.129 38.249 1.00 97.44 217 ARG A O 1
ATOM 1655 N N . ARG A 1 218 ? -17.165 5.304 37.238 1.00 97.38 218 ARG A N 1
ATOM 1656 C CA . ARG A 1 218 ? -17.987 5.330 38.459 1.00 97.38 218 ARG A CA 1
ATOM 1657 C C . ARG A 1 218 ? -17.950 4.000 39.206 1.00 97.38 218 ARG A C 1
ATOM 1659 O O . ARG A 1 218 ? -17.737 4.001 40.413 1.00 97.38 218 ARG A O 1
ATOM 1666 N N . ASP A 1 219 ? -18.135 2.896 38.487 1.00 96.94 219 ASP A N 1
ATOM 1667 C CA . ASP A 1 219 ? -18.390 1.584 39.096 1.00 96.94 219 ASP A CA 1
ATOM 1668 C C . ASP A 1 219 ? -17.118 0.737 39.205 1.00 96.94 219 ASP A C 1
ATOM 1670 O O . ASP A 1 219 ? -17.035 -0.158 40.044 1.00 96.94 219 ASP A O 1
ATOM 1674 N N . HIS A 1 220 ? -16.105 1.040 38.387 1.00 95.81 220 HIS A N 1
ATOM 1675 C CA . HIS A 1 220 ? -14.869 0.258 38.323 1.00 95.81 220 HIS A CA 1
ATOM 1676 C C . HIS A 1 220 ? -13.593 1.087 38.537 1.00 95.81 220 HIS A C 1
ATOM 1678 O O . HIS A 1 220 ? -12.503 0.519 38.565 1.00 95.81 220 HIS A O 1
ATOM 1684 N N . GLY A 1 221 ? -13.692 2.414 38.693 1.00 96.31 221 GLY A N 1
ATOM 1685 C CA . GLY A 1 221 ? -12.526 3.287 38.878 1.00 96.31 221 GLY A CA 1
ATOM 1686 C C . GLY A 1 221 ? -11.577 3.321 37.674 1.00 96.31 221 GLY A C 1
ATOM 1687 O O . GLY A 1 221 ? -10.403 3.657 37.826 1.00 96.31 221 GLY A O 1
ATOM 1688 N N . ILE A 1 222 ? -12.055 2.947 36.483 1.00 95.81 222 ILE A N 1
ATOM 1689 C CA . ILE A 1 222 ? -11.239 2.833 35.272 1.00 95.81 222 ILE A CA 1
ATOM 1690 C C . ILE A 1 222 ? -11.253 4.147 34.501 1.00 95.81 222 ILE A C 1
ATOM 1692 O O . ILE A 1 222 ? -12.308 4.681 34.167 1.00 95.81 222 ILE A O 1
ATOM 1696 N N . SER A 1 223 ? -10.060 4.640 34.168 1.00 94.12 223 SER A N 1
ATOM 1697 C CA . SER A 1 223 ? -9.898 5.745 33.225 1.00 94.12 223 SER A CA 1
ATOM 1698 C C . SER A 1 223 ? -9.980 5.217 31.794 1.00 94.12 223 SER A C 1
ATOM 1700 O O . SER A 1 223 ? -9.177 4.372 31.393 1.00 94.12 223 SER A O 1
ATOM 1702 N N . MET A 1 224 ? -10.954 5.709 31.036 1.00 94.25 224 MET A N 1
ATOM 1703 C CA . MET A 1 224 ? -11.209 5.339 29.647 1.00 94.25 224 MET A CA 1
ATOM 1704 C C . MET A 1 224 ? -11.481 6.604 28.833 1.00 94.25 224 MET A C 1
ATOM 1706 O O . MET A 1 224 ? -12.027 7.576 29.351 1.00 94.25 224 MET A O 1
ATOM 1710 N N . SER A 1 225 ? -11.103 6.589 27.559 1.00 92.62 225 SER A N 1
ATOM 1711 C CA . SER A 1 225 ? -11.371 7.669 26.611 1.00 92.62 225 SER A CA 1
ATOM 1712 C C . SER A 1 225 ? -11.813 7.088 25.275 1.00 92.62 225 SER A C 1
ATOM 1714 O O . SER A 1 225 ? -11.340 6.019 24.882 1.00 92.62 225 SER A O 1
ATOM 1716 N N . SER A 1 226 ? -12.660 7.810 24.552 1.00 92.12 226 SER A N 1
ATOM 1717 C CA . SER A 1 226 ? -12.984 7.494 23.165 1.00 92.12 226 SER A CA 1
ATOM 1718 C C . SER A 1 226 ? -11.840 7.898 22.230 1.00 92.12 226 SER A C 1
ATOM 1720 O O . SER A 1 226 ? -11.065 8.818 22.506 1.00 92.12 226 SER A O 1
ATOM 1722 N N . ARG A 1 227 ? -11.724 7.170 21.119 1.00 91.31 227 ARG A N 1
ATOM 1723 C CA . ARG A 1 227 ? -10.916 7.533 19.951 1.00 91.31 227 ARG A CA 1
ATOM 1724 C C . ARG A 1 227 ? -11.780 7.340 18.717 1.00 91.31 227 ARG A C 1
ATOM 1726 O O . ARG A 1 227 ? -12.529 6.366 18.664 1.00 91.31 227 ARG A O 1
ATOM 1733 N N . GLU A 1 228 ? -11.671 8.245 17.758 1.00 90.12 228 GLU A N 1
ATOM 1734 C CA . GLU A 1 228 ? -12.440 8.184 16.514 1.00 90.12 228 GLU A CA 1
ATOM 1735 C C . GLU A 1 228 ? -11.883 7.101 15.591 1.00 90.12 228 GLU A C 1
ATOM 1737 O O . GLU A 1 228 ? -12.641 6.398 14.926 1.00 90.12 228 GLU A O 1
ATOM 1742 N N . PHE A 1 229 ? -10.559 6.913 15.603 1.00 91.56 229 PHE A N 1
ATOM 1743 C CA . PHE A 1 229 ? -9.893 5.942 14.744 1.00 91.56 229 PHE A CA 1
ATOM 1744 C C . PHE A 1 229 ? -9.214 4.830 15.538 1.00 91.56 229 PHE A C 1
ATOM 1746 O O . PHE A 1 229 ? -8.419 5.049 16.458 1.00 91.56 229 PHE A O 1
ATOM 1753 N N . PHE A 1 230 ? -9.489 3.593 15.129 1.00 90.50 230 PHE A N 1
ATOM 1754 C CA . PHE A 1 230 ? -8.791 2.420 15.630 1.00 90.50 230 PHE A CA 1
ATOM 1755 C C . PHE A 1 230 ? -7.538 2.155 14.789 1.00 90.50 230 PHE A C 1
ATOM 1757 O O . PHE A 1 230 ? -7.618 1.947 13.584 1.00 90.50 230 PHE A O 1
ATOM 1764 N N . ALA A 1 231 ? -6.371 2.126 15.435 1.00 84.69 231 ALA A N 1
ATOM 1765 C CA . ALA A 1 231 ? -5.081 1.940 14.764 1.00 84.69 231 ALA A CA 1
ATOM 1766 C C . ALA A 1 231 ? -4.760 0.471 14.395 1.00 84.69 231 ALA A C 1
ATOM 1768 O O . ALA A 1 231 ? -3.628 0.160 14.026 1.00 84.69 231 ALA A O 1
ATOM 1769 N N . GLY A 1 232 ? -5.729 -0.438 14.519 1.00 84.69 232 GLY A N 1
ATOM 1770 C CA . GLY A 1 232 ? -5.630 -1.826 14.066 1.00 84.69 232 GLY A CA 1
ATOM 1771 C C . GLY A 1 232 ? -6.519 -2.095 12.852 1.00 84.69 232 GLY A C 1
ATOM 1772 O O . GLY A 1 232 ? -7.287 -1.239 12.420 1.00 84.69 232 GLY A O 1
ATOM 1773 N N . ILE A 1 233 ? -6.436 -3.308 12.309 1.00 83.56 233 ILE A N 1
ATOM 1774 C CA . ILE A 1 233 ? -7.348 -3.757 11.251 1.00 83.56 233 ILE A CA 1
ATOM 1775 C C . ILE A 1 233 ? -8.699 -4.087 11.888 1.00 83.56 233 ILE A C 1
ATOM 1777 O O . ILE A 1 233 ? -8.754 -4.811 12.883 1.00 83.56 233 ILE A O 1
ATOM 1781 N N . CYS A 1 234 ? -9.784 -3.554 11.330 1.00 88.50 234 CYS A N 1
ATOM 1782 C CA . CYS A 1 234 ? -11.126 -3.789 11.842 1.00 88.50 234 CYS A CA 1
ATOM 1783 C C . CYS A 1 234 ? -12.152 -3.802 10.709 1.00 88.50 234 CYS A C 1
ATOM 1785 O O . CYS A 1 234 ? -12.232 -2.860 9.923 1.00 88.50 234 CYS A O 1
ATOM 1787 N N . ASP A 1 235 ? -12.986 -4.840 10.665 1.00 91.12 235 ASP A N 1
ATOM 1788 C CA . ASP A 1 235 ? -14.024 -4.975 9.637 1.00 91.12 235 ASP A CA 1
ATOM 1789 C C . ASP A 1 235 ? -15.167 -3.961 9.804 1.00 91.12 235 ASP A C 1
ATOM 1791 O O . ASP A 1 235 ? -15.958 -3.769 8.882 1.00 91.12 235 ASP A O 1
ATOM 1795 N N . LEU A 1 236 ? -15.215 -3.239 10.933 1.00 93.19 236 LEU A N 1
ATOM 1796 C CA . LEU A 1 236 ? -16.099 -2.084 11.116 1.00 93.19 236 LEU A CA 1
ATOM 1797 C C . LEU A 1 236 ? -15.858 -0.990 10.064 1.00 93.19 236 LEU A C 1
ATOM 1799 O O . LEU A 1 236 ? -16.775 -0.230 9.770 1.00 93.19 236 LEU A O 1
ATOM 1803 N N . SER A 1 237 ? -14.683 -0.955 9.427 1.00 91.88 237 SER A N 1
ATOM 1804 C CA . SER A 1 237 ? -14.434 -0.133 8.239 1.00 91.88 237 SER A CA 1
ATOM 1805 C C . SER A 1 237 ? -15.454 -0.362 7.119 1.00 91.88 237 SER A C 1
ATOM 1807 O O . SER A 1 237 ? -15.751 0.562 6.378 1.00 91.88 237 SER A O 1
ATOM 1809 N N . TYR A 1 238 ? -16.029 -1.560 6.983 1.00 93.31 238 TYR A N 1
ATOM 1810 C CA . TYR A 1 238 ? -16.994 -1.870 5.921 1.00 93.31 238 TYR A CA 1
ATOM 1811 C C . TYR A 1 238 ? -18.452 -1.542 6.283 1.00 93.31 238 TYR A C 1
ATOM 1813 O O . TYR A 1 238 ? -19.357 -1.851 5.512 1.00 93.31 238 TYR A O 1
ATOM 1821 N N . MET A 1 239 ? -18.694 -0.917 7.439 1.00 93.75 239 MET A N 1
ATOM 1822 C CA . MET A 1 239 ? -20.033 -0.514 7.894 1.00 93.75 239 MET A CA 1
ATOM 1823 C C . MET A 1 239 ? -20.501 0.822 7.301 1.00 93.75 239 MET A C 1
ATOM 1825 O O . MET A 1 239 ? -21.607 1.282 7.576 1.00 93.75 239 MET A O 1
ATOM 1829 N N . GLY A 1 240 ? -19.678 1.436 6.460 1.00 91.06 240 GLY A N 1
ATOM 1830 C CA . GLY A 1 240 ? -20.037 2.600 5.671 1.00 91.06 240 GLY A CA 1
ATOM 1831 C C . GLY A 1 240 ? -18.834 3.163 4.941 1.00 91.06 240 GLY A C 1
ATOM 1832 O O . GLY A 1 240 ? -17.701 2.730 5.148 1.00 91.06 240 GLY A O 1
ATOM 1833 N N . PHE A 1 241 ? -19.080 4.143 4.082 1.00 90.69 241 PHE A N 1
ATOM 1834 C CA . PHE A 1 241 ? -18.022 4.828 3.355 1.00 90.69 241 PHE A CA 1
ATOM 1835 C C . PHE A 1 241 ? -18.249 6.333 3.345 1.00 90.69 241 PHE A C 1
ATOM 1837 O O . PHE A 1 241 ? -19.283 6.803 2.886 1.00 90.69 241 PHE A O 1
ATOM 1844 N N . GLN A 1 242 ? -17.252 7.081 3.814 1.00 88.00 242 GLN A N 1
ATOM 1845 C CA . GLN A 1 242 ? -17.310 8.541 3.948 1.00 88.00 242 GLN A CA 1
ATOM 1846 C C . GLN A 1 242 ? -16.544 9.277 2.834 1.00 88.00 242 GLN A C 1
ATOM 1848 O O . GLN A 1 242 ? -16.103 10.407 3.015 1.00 88.00 242 GLN A O 1
ATOM 1853 N N . GLY A 1 243 ? -16.392 8.645 1.667 1.00 87.62 243 GLY A N 1
ATOM 1854 C CA . GLY A 1 243 ? -15.787 9.248 0.479 1.00 87.62 243 GLY A CA 1
ATOM 1855 C C . GLY A 1 243 ? -16.758 9.362 -0.697 1.00 87.62 243 GLY A C 1
ATOM 1856 O O . GLY A 1 243 ? -17.941 9.029 -0.618 1.00 87.62 243 GLY A O 1
ATOM 1857 N N . SER A 1 244 ? -16.238 9.799 -1.838 1.00 90.75 244 SER A N 1
ATOM 1858 C CA . SER A 1 244 ? -17.003 9.949 -3.075 1.00 90.75 244 SER A CA 1
ATOM 1859 C C . SER A 1 244 ? -17.010 8.677 -3.934 1.00 90.75 244 SER A C 1
ATOM 1861 O O . SER A 1 244 ? -16.139 7.811 -3.837 1.00 90.75 244 SER A O 1
ATOM 1863 N N . ALA A 1 245 ? -17.950 8.586 -4.881 1.00 89.94 245 ALA A N 1
ATOM 1864 C CA . ALA A 1 245 ? -17.925 7.535 -5.906 1.00 89.94 245 ALA A CA 1
ATOM 1865 C C . ALA A 1 245 ? -16.596 7.513 -6.689 1.00 89.94 245 ALA A C 1
ATOM 1867 O O . ALA A 1 245 ? -16.119 6.448 -7.083 1.00 89.94 245 ALA A O 1
ATOM 1868 N N . MET A 1 246 ? -15.989 8.687 -6.894 1.00 91.25 246 MET A N 1
ATOM 1869 C CA . MET A 1 246 ? -14.716 8.826 -7.599 1.00 91.25 246 MET A CA 1
ATOM 1870 C C . MET A 1 246 ? -13.553 8.207 -6.825 1.00 91.25 246 MET A C 1
ATOM 1872 O O . MET A 1 246 ? -12.667 7.622 -7.442 1.00 91.25 246 MET A O 1
ATOM 1876 N N . ASP A 1 247 ? -13.584 8.260 -5.495 1.00 92.00 247 ASP A N 1
ATOM 1877 C CA . ASP A 1 247 ? -12.570 7.635 -4.643 1.00 92.00 247 ASP A CA 1
ATOM 1878 C C . ASP A 1 247 ? -12.589 6.115 -4.786 1.00 92.00 247 ASP A C 1
ATOM 1880 O O . ASP A 1 247 ? -11.549 5.476 -4.962 1.00 92.00 247 ASP A O 1
ATOM 1884 N N . MET A 1 248 ? -13.789 5.535 -4.809 1.00 89.38 248 MET A N 1
ATOM 1885 C CA . MET A 1 248 ? -13.965 4.105 -5.046 1.00 89.38 248 MET A CA 1
ATOM 1886 C C . MET A 1 248 ? -13.556 3.694 -6.459 1.00 89.38 248 MET A C 1
ATOM 1888 O O . MET A 1 248 ? -12.932 2.646 -6.638 1.00 89.38 248 MET A O 1
ATOM 1892 N N . LEU A 1 249 ? -13.874 4.514 -7.465 1.00 92.81 249 LEU A N 1
ATOM 1893 C CA . LEU A 1 249 ? -13.421 4.283 -8.835 1.00 92.81 249 LEU A CA 1
ATOM 1894 C C . LEU A 1 249 ? -11.895 4.338 -8.929 1.00 92.81 249 LEU A C 1
ATOM 1896 O O . LEU A 1 249 ? -11.318 3.446 -9.541 1.00 92.81 249 LEU A O 1
ATOM 1900 N N . CYS A 1 250 ? -11.249 5.304 -8.272 1.00 95.38 250 CYS A N 1
ATOM 1901 C CA . CYS A 1 250 ? -9.793 5.418 -8.215 1.00 95.38 250 CYS A CA 1
ATOM 1902 C C . CYS A 1 250 ? -9.151 4.171 -7.590 1.00 95.38 250 CYS A C 1
ATOM 1904 O O . CYS A 1 250 ? -8.209 3.616 -8.162 1.00 95.38 250 CYS A O 1
ATOM 1906 N N . MET A 1 251 ? -9.691 3.682 -6.466 1.00 94.62 251 MET A N 1
ATOM 1907 C CA . MET A 1 251 ? -9.246 2.424 -5.855 1.00 94.62 251 MET A CA 1
ATOM 1908 C C . MET A 1 251 ? -9.398 1.245 -6.817 1.00 94.62 251 MET A C 1
ATOM 1910 O O . MET A 1 251 ? -8.454 0.479 -7.013 1.00 94.62 251 MET A O 1
ATOM 1914 N N . ALA A 1 252 ? -10.574 1.098 -7.428 1.00 94.81 252 ALA A N 1
ATOM 1915 C CA . ALA A 1 252 ? -10.886 -0.028 -8.299 1.00 94.81 252 ALA A CA 1
ATOM 1916 C C . ALA A 1 252 ? -10.053 -0.029 -9.589 1.00 94.81 252 ALA A C 1
ATOM 1918 O O . ALA A 1 252 ? -9.542 -1.078 -9.984 1.00 94.81 252 ALA A O 1
ATOM 1919 N N . SER A 1 253 ? -9.887 1.128 -10.239 1.00 96.50 253 SER A N 1
ATOM 1920 C CA . SER A 1 253 ? -9.131 1.258 -11.490 1.00 96.50 253 SER A CA 1
ATOM 1921 C C . SER A 1 253 ? -7.627 1.079 -11.288 1.00 96.50 253 SER A C 1
ATOM 1923 O O . SER A 1 253 ? -6.946 0.630 -12.208 1.00 96.50 253 SER A O 1
ATOM 1925 N N . ASN A 1 254 ? -7.118 1.356 -10.081 1.00 98.25 254 ASN A N 1
ATOM 1926 C CA . ASN A 1 254 ? -5.696 1.263 -9.746 1.00 98.25 254 ASN A CA 1
ATOM 1927 C C . ASN A 1 254 ? -5.319 0.036 -8.903 1.00 98.25 254 ASN A C 1
ATOM 1929 O O . ASN A 1 254 ? -4.188 -0.044 -8.423 1.00 98.25 254 ASN A O 1
ATOM 1933 N N . THR A 1 255 ? -6.220 -0.939 -8.750 1.00 98.12 255 THR A N 1
ATOM 1934 C CA . THR A 1 255 ? -5.925 -2.220 -8.087 1.00 98.12 255 THR A CA 1
ATOM 1935 C C . THR A 1 255 ? -5.825 -3.352 -9.118 1.00 98.12 255 THR A C 1
ATOM 1937 O O . THR A 1 255 ? -6.845 -3.739 -9.703 1.00 98.12 255 THR A O 1
ATOM 1940 N N . PRO A 1 256 ? -4.633 -3.937 -9.347 1.00 98.12 256 PRO A N 1
ATOM 1941 C CA . PRO A 1 256 ? -4.476 -5.068 -10.252 1.00 98.12 256 PRO A CA 1
ATOM 1942 C C . PRO A 1 256 ? -5.343 -6.251 -9.833 1.00 98.12 256 PRO A C 1
ATOM 1944 O O . PRO A 1 256 ? -5.294 -6.710 -8.697 1.00 98.12 256 PRO A O 1
ATOM 1947 N N . GLY A 1 257 ? -6.153 -6.752 -10.764 1.00 96.75 257 GLY A N 1
ATOM 1948 C CA . GLY A 1 257 ? -7.061 -7.862 -10.486 1.00 96.75 257 GLY A CA 1
ATOM 1949 C C . GLY A 1 257 ? -8.320 -7.482 -9.700 1.00 96.75 257 GLY A C 1
ATOM 1950 O O . GLY A 1 257 ? -8.994 -8.389 -9.211 1.00 96.75 257 GLY A O 1
ATOM 1951 N N . TRP A 1 258 ? -8.689 -6.198 -9.592 1.00 96.25 258 TRP A N 1
ATOM 1952 C CA . TRP A 1 258 ? -9.968 -5.803 -8.988 1.00 96.25 258 TRP A CA 1
ATOM 1953 C C . TRP A 1 258 ? -11.155 -6.573 -9.595 1.00 96.25 258 TRP A C 1
ATOM 1955 O O . TRP A 1 258 ? -11.283 -6.724 -10.812 1.00 96.25 258 TRP A O 1
ATOM 1965 N N . GLY A 1 259 ? -12.023 -7.099 -8.732 1.00 94.25 259 GLY A N 1
ATOM 1966 C CA . GLY A 1 259 ? -13.162 -7.942 -9.093 1.00 94.25 259 GLY A CA 1
ATOM 1967 C C . GLY A 1 259 ? -12.821 -9.405 -9.410 1.00 94.25 259 GLY A C 1
ATOM 1968 O O . GLY A 1 259 ? -13.746 -10.188 -9.604 1.00 94.25 259 GLY A O 1
ATOM 1969 N N . SER A 1 260 ? -11.535 -9.779 -9.463 1.00 95.19 260 SER A N 1
ATOM 1970 C CA . SER A 1 260 ? -11.077 -11.156 -9.740 1.00 95.19 260 SER A CA 1
ATOM 1971 C C . SER A 1 260 ? -10.210 -11.726 -8.613 1.00 95.19 260 SER A C 1
ATOM 1973 O O . SER A 1 260 ? -10.443 -12.846 -8.176 1.00 95.19 260 SER A O 1
ATOM 1975 N N . VAL A 1 261 ? -9.218 -10.958 -8.153 1.00 96.25 261 VAL A N 1
ATOM 1976 C CA . VAL A 1 261 ? -8.368 -11.275 -6.994 1.00 96.25 261 VAL A CA 1
ATOM 1977 C C . VAL A 1 261 ? -9.060 -10.802 -5.723 1.00 96.25 261 VAL A C 1
ATOM 1979 O O . VAL A 1 261 ? -9.323 -11.586 -4.825 1.00 96.25 261 VAL A O 1
ATOM 1982 N N . TYR A 1 262 ? -9.418 -9.520 -5.693 1.00 94.50 262 TYR A N 1
ATOM 1983 C CA . TYR A 1 262 ? -10.052 -8.866 -4.558 1.00 94.50 262 TYR A CA 1
ATOM 1984 C C . TYR A 1 262 ? -11.284 -8.102 -5.020 1.00 94.50 262 TYR A C 1
ATOM 1986 O O . TYR A 1 262 ? -11.272 -7.468 -6.079 1.00 94.50 262 TYR A O 1
ATOM 1994 N N . ARG A 1 263 ? -12.358 -8.154 -4.234 1.00 90.38 263 ARG A N 1
ATOM 1995 C CA . ARG A 1 263 ? -13.619 -7.484 -4.547 1.00 90.38 263 ARG A CA 1
ATOM 1996 C C . ARG A 1 263 ? -14.224 -6.906 -3.279 1.00 90.38 263 ARG A C 1
ATOM 1998 O O . ARG A 1 263 ? -14.386 -7.614 -2.295 1.00 90.38 263 ARG A O 1
ATOM 2005 N N . VAL A 1 264 ? -14.662 -5.657 -3.375 1.00 88.69 264 VAL A N 1
ATOM 2006 C CA . VAL A 1 264 ? -15.574 -5.032 -2.414 1.00 88.69 264 VAL A CA 1
ATOM 2007 C C . VAL A 1 264 ? -16.873 -4.700 -3.141 1.00 88.69 264 VAL A C 1
ATOM 2009 O O . VAL A 1 264 ? -16.859 -4.283 -4.303 1.00 88.69 264 VAL A O 1
ATOM 2012 N N . ALA A 1 265 ? -18.002 -4.923 -2.476 1.00 88.00 265 ALA A N 1
ATOM 2013 C CA . ALA A 1 265 ? -19.329 -4.564 -2.959 1.00 88.00 265 AL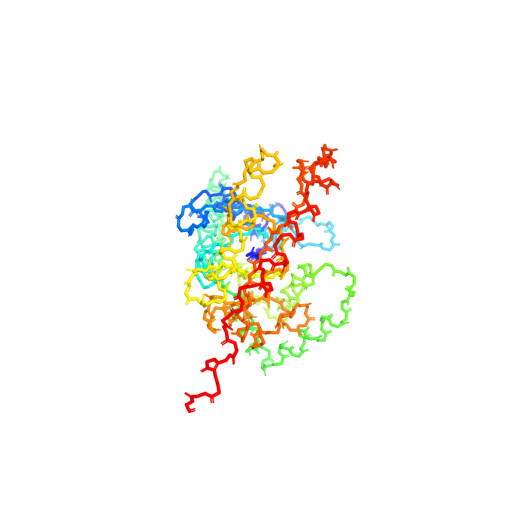A A CA 1
ATOM 2014 C C . ALA A 1 265 ? -19.520 -3.041 -2.827 1.00 88.00 265 ALA A C 1
ATOM 2016 O O . ALA A 1 265 ? -20.073 -2.549 -1.851 1.00 88.00 265 ALA A O 1
ATOM 2017 N N . LEU A 1 266 ? -18.939 -2.283 -3.765 1.00 83.31 266 LEU A N 1
ATOM 2018 C CA . LEU A 1 266 ? -18.787 -0.827 -3.641 1.00 83.31 266 LEU A CA 1
ATOM 2019 C C . LEU A 1 266 ? -20.123 -0.091 -3.533 1.00 83.31 266 LEU A C 1
ATOM 2021 O O . LEU A 1 266 ? -20.250 0.824 -2.728 1.00 83.31 266 LEU A O 1
ATOM 2025 N N . ARG A 1 267 ? -21.116 -0.490 -4.335 1.00 86.44 267 ARG A N 1
ATOM 2026 C CA . ARG A 1 267 ? -22.434 0.155 -4.339 1.00 86.44 267 ARG A CA 1
ATOM 2027 C C . ARG A 1 267 ? -23.135 -0.039 -3.000 1.00 86.44 267 ARG A C 1
ATOM 2029 O O . ARG A 1 267 ? -23.737 0.893 -2.484 1.00 86.44 267 ARG A O 1
ATOM 2036 N N . GLU A 1 268 ? -23.055 -1.250 -2.469 1.00 91.00 268 GLU A N 1
ATOM 2037 C CA . GLU A 1 268 ? -23.620 -1.630 -1.187 1.00 91.00 268 GLU A CA 1
ATOM 2038 C C . GLU A 1 268 ? -22.910 -0.879 -0.061 1.00 91.00 268 GLU A C 1
ATOM 2040 O O . GLU A 1 268 ? -23.574 -0.217 0.724 1.00 91.00 268 GLU A O 1
ATOM 2045 N N . LEU A 1 269 ? -21.574 -0.883 -0.047 1.00 91.06 269 LEU A N 1
ATOM 2046 C CA . LEU A 1 269 ? -20.755 -0.184 0.945 1.00 91.06 269 LEU A CA 1
ATOM 2047 C C . LEU A 1 269 ? -21.038 1.328 0.990 1.00 91.06 269 LEU A C 1
ATOM 2049 O O . LEU A 1 269 ? -21.126 1.899 2.070 1.00 91.06 269 LEU A O 1
ATOM 2053 N N . MET A 1 270 ? -21.228 1.968 -0.166 1.00 89.06 270 MET A N 1
ATOM 2054 C CA . MET A 1 270 ? -21.613 3.384 -0.249 1.00 89.06 270 MET A CA 1
ATOM 2055 C C . MET A 1 270 ? -23.047 3.664 0.222 1.00 89.06 270 MET A C 1
ATOM 2057 O O . MET A 1 270 ? -23.371 4.802 0.542 1.00 89.06 270 MET A O 1
ATOM 2061 N N . GLY A 1 271 ? -23.920 2.656 0.209 1.00 90.75 271 GLY A N 1
ATOM 2062 C CA . GLY A 1 271 ? -25.282 2.762 0.730 1.00 90.75 271 GLY A CA 1
ATOM 2063 C C . GLY A 1 271 ? -25.375 2.534 2.238 1.00 90.75 271 GLY A C 1
ATOM 2064 O O . GLY A 1 271 ? -26.451 2.719 2.805 1.00 90.75 271 GLY A O 1
ATOM 2065 N N . LEU A 1 272 ? -24.283 2.110 2.879 1.00 91.75 272 LEU A N 1
ATOM 2066 C CA . LEU A 1 272 ? -24.221 1.917 4.319 1.00 91.75 272 LEU A CA 1
ATOM 2067 C C . LEU A 1 272 ? -23.735 3.193 5.008 1.00 91.75 272 LEU A C 1
ATOM 2069 O O . LEU A 1 272 ? -22.720 3.780 4.637 1.00 91.75 272 LEU A O 1
ATOM 2073 N N . ASP A 1 273 ? -24.445 3.562 6.066 1.00 89.94 273 ASP A N 1
ATOM 2074 C CA . ASP A 1 273 ? -23.996 4.520 7.072 1.00 89.94 273 ASP A CA 1
ATOM 2075 C C . ASP A 1 273 ? -24.370 3.981 8.456 1.00 89.94 273 ASP A C 1
ATOM 2077 O O . ASP A 1 273 ? -25.258 4.480 9.150 1.00 89.94 273 ASP A O 1
ATOM 2081 N N . ILE A 1 274 ? -23.768 2.843 8.804 1.00 93.31 274 ILE A N 1
ATOM 2082 C CA . ILE A 1 274 ? -24.011 2.186 10.083 1.00 93.31 274 ILE A CA 1
ATOM 2083 C C . ILE A 1 274 ? -22.991 2.743 11.086 1.00 93.31 274 ILE A C 1
ATOM 2085 O O . ILE A 1 274 ? -21.787 2.570 10.878 1.00 93.31 274 ILE A O 1
ATOM 2089 N N . PRO A 1 275 ? -23.435 3.385 12.183 1.00 92.69 275 PRO A N 1
ATOM 2090 C CA . PRO A 1 275 ? -22.528 3.878 13.209 1.00 92.69 275 PRO A CA 1
ATOM 2091 C C . PRO A 1 275 ? -21.840 2.712 13.920 1.00 92.69 275 PRO A C 1
ATOM 2093 O O . PRO A 1 275 ? -22.445 1.665 14.166 1.00 92.69 275 PRO A O 1
ATOM 2096 N N . VAL A 1 276 ? -20.575 2.902 14.288 1.00 93.50 276 VAL A N 1
ATOM 2097 C CA . VAL A 1 276 ? -19.728 1.827 14.823 1.00 93.50 276 VAL A CA 1
ATOM 2098 C C . VAL A 1 276 ? -19.151 2.182 16.185 1.00 93.50 276 VAL A C 1
ATOM 2100 O O . VAL A 1 276 ? -18.793 3.326 16.441 1.00 93.50 276 VAL A O 1
ATOM 2103 N N . LEU A 1 277 ? -19.018 1.190 17.062 1.00 94.19 277 LEU A N 1
ATOM 2104 C CA . LEU A 1 277 ? -18.287 1.314 18.320 1.00 94.19 277 LEU A CA 1
ATOM 2105 C C . LEU A 1 277 ? -17.391 0.093 18.478 1.00 94.19 277 LEU A C 1
ATOM 2107 O O . LEU A 1 277 ? -17.875 -1.033 18.577 1.00 94.19 277 LEU A O 1
ATOM 2111 N N . ASN A 1 278 ? -16.081 0.325 18.503 1.00 94.56 278 ASN A N 1
ATOM 2112 C CA . ASN A 1 278 ? -15.111 -0.716 18.805 1.00 94.56 278 ASN A CA 1
ATOM 2113 C C . ASN A 1 278 ? -14.808 -0.700 20.307 1.00 94.56 278 ASN A C 1
ATOM 2115 O O . ASN A 1 278 ? -14.045 0.138 20.786 1.00 94.56 278 ASN A O 1
ATOM 2119 N N . LEU A 1 279 ? -15.431 -1.616 21.045 1.00 94.31 279 LEU A N 1
ATOM 2120 C CA . LEU A 1 279 ? -15.238 -1.791 22.481 1.00 94.31 279 LEU A CA 1
ATOM 2121 C C . LEU A 1 279 ? -14.704 -3.204 22.723 1.00 94.31 279 LEU A C 1
ATOM 2123 O O . LEU A 1 279 ? -15.337 -4.184 22.336 1.00 94.31 279 LEU A O 1
ATOM 2127 N N . GLY A 1 280 ? -13.538 -3.309 23.359 1.00 93.75 280 GLY A N 1
ATOM 2128 C CA . GLY A 1 280 ? -12.821 -4.575 23.478 1.00 93.75 280 GLY A CA 1
ATOM 2129 C C . GLY A 1 280 ? -12.104 -4.773 24.812 1.00 93.75 280 GLY A C 1
ATOM 2130 O O . GLY A 1 280 ? -12.094 -3.884 25.672 1.00 93.75 280 GLY A O 1
ATOM 2131 N N . PRO A 1 281 ? -11.493 -5.955 24.991 1.00 93.75 281 PRO A N 1
ATOM 2132 C CA . PRO A 1 281 ? -10.703 -6.263 26.169 1.00 93.75 281 PRO A CA 1
ATOM 2133 C C . PRO A 1 281 ? -9.414 -5.428 26.220 1.00 93.75 281 PRO A C 1
ATOM 2135 O O . PRO A 1 281 ? -8.993 -4.820 25.236 1.00 93.75 281 PRO A O 1
ATOM 2138 N N . SER A 1 282 ? -8.751 -5.429 27.376 1.00 94.06 282 SER A N 1
ATOM 2139 C CA . SER A 1 282 ? -7.505 -4.687 27.582 1.00 94.06 282 SER A CA 1
ATOM 2140 C C . SER A 1 282 ? -6.319 -5.635 27.509 1.00 94.06 282 SER A C 1
ATOM 2142 O O . SER A 1 282 ? -6.168 -6.516 28.356 1.00 94.06 282 SER A O 1
ATOM 2144 N N . GLY A 1 283 ? -5.438 -5.413 26.540 1.00 92.75 283 GLY A N 1
ATOM 2145 C CA . GLY A 1 283 ? -4.188 -6.150 26.377 1.00 92.75 283 GLY A CA 1
ATOM 2146 C C . GLY A 1 283 ? -2.981 -5.229 26.248 1.00 92.75 283 GLY A C 1
ATOM 2147 O O . GLY A 1 283 ? -3.100 -4.003 26.222 1.00 92.75 283 GLY A O 1
ATOM 2148 N N . LYS A 1 284 ? -1.794 -5.828 26.171 1.00 93.88 284 LYS A N 1
ATOM 2149 C CA . LYS A 1 284 ? -0.543 -5.122 25.891 1.00 93.88 284 LYS A CA 1
ATOM 2150 C C . LYS A 1 284 ? 0.328 -5.950 24.958 1.00 93.88 284 LYS A C 1
ATOM 2152 O O . LYS A 1 284 ? 0.315 -7.174 25.026 1.00 93.88 284 LYS A O 1
ATOM 2157 N N . ASP A 1 285 ? 1.118 -5.245 24.152 1.00 91.62 285 ASP A N 1
ATOM 2158 C CA . ASP A 1 285 ? 2.077 -5.803 23.198 1.00 91.62 285 ASP A CA 1
ATOM 2159 C C . ASP A 1 285 ? 1.444 -6.703 22.110 1.00 91.62 285 ASP A C 1
ATOM 2161 O O . ASP A 1 285 ? 1.959 -7.795 21.877 1.00 91.62 285 ASP A O 1
ATOM 2165 N N . PRO A 1 286 ? 0.362 -6.273 21.422 1.00 87.50 286 PRO A N 1
ATOM 2166 C CA . PRO A 1 286 ? -0.222 -7.061 20.334 1.00 87.50 286 PRO A CA 1
ATOM 2167 C C . PRO A 1 286 ? 0.818 -7.351 19.243 1.00 87.50 286 PRO A C 1
ATOM 2169 O O . PRO A 1 286 ? 1.597 -6.464 18.875 1.00 87.50 286 PRO A O 1
ATOM 2172 N N . HIS A 1 287 ? 0.832 -8.589 18.740 1.00 86.25 287 HIS A N 1
ATOM 2173 C CA . HIS A 1 287 ? 1.772 -9.084 17.725 1.00 86.25 287 HIS A CA 1
ATOM 2174 C C . HIS A 1 287 ? 3.250 -9.042 18.142 1.00 86.25 287 HIS A C 1
ATOM 2176 O O . HIS A 1 287 ? 4.148 -9.021 17.297 1.00 86.25 287 HIS A O 1
ATOM 2182 N N . ARG A 1 288 ? 3.526 -9.045 19.450 1.00 91.69 288 ARG A N 1
ATOM 2183 C CA . ARG A 1 288 ? 4.880 -9.199 19.998 1.00 91.69 288 ARG A CA 1
ATOM 2184 C C . ARG A 1 288 ? 4.955 -10.473 20.845 1.00 91.69 288 ARG A C 1
ATOM 2186 O O . ARG A 1 288 ? 3.942 -10.902 21.384 1.00 91.69 288 ARG A O 1
ATOM 2193 N N . PRO A 1 289 ? 6.153 -11.042 21.072 1.00 94.62 289 PRO A N 1
ATOM 2194 C CA . PRO A 1 289 ? 6.307 -12.229 21.924 1.00 94.62 289 PRO A CA 1
ATOM 2195 C C . PRO A 1 289 ? 5.782 -12.065 23.360 1.00 94.62 289 PRO A C 1
ATOM 2197 O O . PRO A 1 289 ? 5.538 -13.052 24.044 1.00 94.62 289 PRO A O 1
ATOM 2200 N N . THR A 1 290 ? 5.631 -10.824 23.831 1.00 96.25 290 THR A N 1
ATOM 2201 C CA . THR A 1 290 ? 5.117 -10.478 25.164 1.00 96.25 290 THR A CA 1
ATOM 2202 C C . THR A 1 290 ? 3.618 -10.166 25.181 1.00 96.25 290 THR A C 1
ATOM 2204 O O . THR A 1 290 ? 3.131 -9.614 26.174 1.00 96.25 290 THR A O 1
ATOM 2207 N N . GLU A 1 291 ? 2.894 -10.473 24.103 1.00 96.12 291 GLU A N 1
ATOM 2208 C CA . GLU A 1 291 ? 1.452 -10.258 23.999 1.00 96.12 291 GLU A CA 1
ATOM 2209 C C . GLU A 1 291 ? 0.715 -10.879 25.190 1.00 96.12 291 GLU A C 1
ATOM 2211 O O . GLU A 1 291 ? 0.920 -12.042 25.544 1.00 96.12 291 GLU A O 1
ATOM 2216 N N . ARG A 1 292 ? -0.111 -10.074 25.863 1.00 95.56 292 ARG A N 1
ATOM 2217 C CA . ARG A 1 292 ? -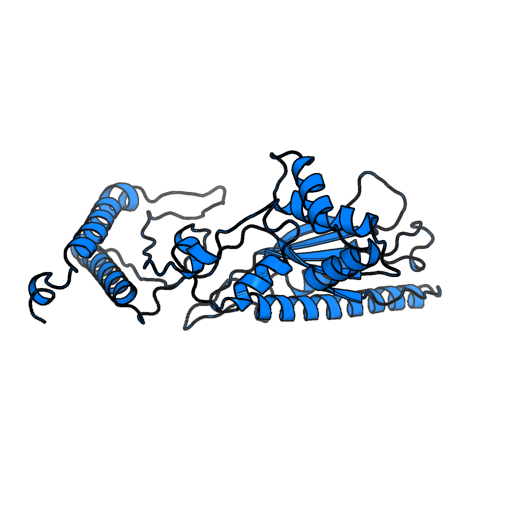0.820 -10.493 27.078 1.00 95.56 292 ARG A CA 1
ATOM 2218 C C . ARG A 1 292 ? -2.121 -9.739 27.279 1.00 95.56 292 ARG A C 1
ATOM 2220 O O . ARG A 1 292 ? -2.265 -8.589 26.864 1.00 95.56 292 ARG A O 1
ATOM 2227 N N . LEU A 1 293 ? -3.026 -10.383 28.004 1.00 96.44 293 LEU A N 1
ATOM 2228 C CA . LEU A 1 293 ? -4.352 -9.887 28.343 1.00 96.44 293 LEU A CA 1
ATOM 2229 C C . LEU A 1 293 ? -4.427 -9.513 29.829 1.00 96.44 293 LEU A C 1
ATOM 2231 O O . LEU A 1 293 ? -3.918 -10.238 30.683 1.00 96.44 293 LEU A O 1
ATOM 2235 N N . CYS A 1 294 ? -5.097 -8.410 30.156 1.00 96.31 294 CYS A N 1
ATOM 2236 C CA . CYS A 1 294 ? -5.464 -8.085 31.531 1.00 96.31 294 CYS A CA 1
ATOM 2237 C C . CYS A 1 294 ? -6.735 -8.859 31.901 1.00 96.31 294 CYS A C 1
ATOM 2239 O O . CYS A 1 294 ? -7.833 -8.468 31.497 1.00 96.31 294 CYS A O 1
ATOM 2241 N N . LEU A 1 295 ? -6.588 -9.970 32.629 1.00 97.12 295 LEU A N 1
ATOM 2242 C CA . LEU A 1 295 ? -7.704 -10.872 32.935 1.00 97.12 295 LEU A CA 1
ATOM 2243 C C . LEU A 1 295 ? -8.778 -10.214 33.803 1.00 97.12 295 LEU A C 1
ATOM 2245 O O . LEU A 1 295 ? -9.951 -10.328 33.467 1.00 97.12 295 LEU A O 1
ATOM 2249 N N . SER A 1 296 ? -8.391 -9.478 34.848 1.00 95.81 296 SER A N 1
ATOM 2250 C CA . SER A 1 296 ? -9.347 -8.800 35.736 1.00 95.81 296 SER A CA 1
ATOM 2251 C C . SER A 1 296 ? -10.231 -7.821 34.964 1.00 95.81 296 SER A C 1
ATOM 2253 O O . SER A 1 296 ? -11.451 -7.867 35.057 1.00 95.81 296 SER A O 1
ATOM 2255 N N . TYR A 1 297 ? -9.644 -6.995 34.094 1.00 96.75 297 TYR A N 1
ATOM 2256 C CA . TYR A 1 297 ? -10.444 -6.138 33.222 1.00 96.75 297 TYR A CA 1
ATOM 2257 C C . TYR A 1 297 ? -11.296 -6.954 32.245 1.00 96.75 297 TYR A C 1
ATOM 2259 O O . TYR A 1 297 ? -12.492 -6.721 32.120 1.00 96.75 297 TYR A O 1
ATOM 2267 N N . SER A 1 298 ? -10.686 -7.898 31.530 1.00 96.94 298 SER A N 1
ATOM 2268 C CA . SER A 1 298 ? -11.312 -8.517 30.356 1.00 96.94 298 SER A CA 1
ATOM 2269 C C . SER A 1 298 ? -12.400 -9.534 30.707 1.00 96.94 298 SER A C 1
ATOM 2271 O O . SER A 1 298 ? -13.309 -9.731 29.906 1.00 96.94 298 SER A O 1
ATOM 2273 N N . LEU A 1 299 ? -12.315 -10.176 31.876 1.00 96.56 299 LEU A N 1
ATOM 2274 C CA . LEU A 1 299 ? -13.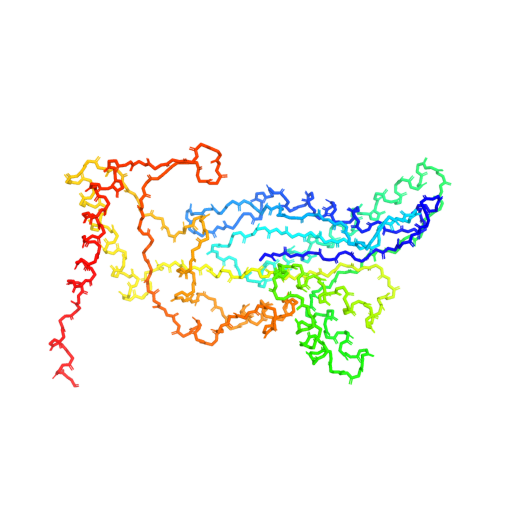260 -11.206 32.316 1.00 96.56 299 LEU A CA 1
ATOM 2275 C C . LEU A 1 299 ? -14.273 -10.701 33.346 1.00 96.56 299 LEU A C 1
ATOM 2277 O O . LEU A 1 299 ? -15.361 -11.262 33.424 1.00 96.56 299 LEU A O 1
ATOM 2281 N N . GLU A 1 300 ? -13.949 -9.661 34.117 1.00 95.75 300 GLU A N 1
ATOM 2282 C CA . GLU A 1 300 ? -14.822 -9.188 35.202 1.00 95.75 300 GLU A CA 1
ATOM 2283 C C . GLU A 1 300 ? -15.480 -7.847 34.859 1.00 95.75 300 GLU A C 1
ATOM 2285 O O . GLU A 1 300 ? -16.680 -7.681 35.065 1.00 95.75 300 GLU A O 1
ATOM 2290 N N . VAL A 1 301 ? -14.729 -6.899 34.285 1.00 97.00 301 VAL A N 1
ATOM 2291 C CA . VAL A 1 301 ? -15.226 -5.536 34.023 1.00 97.00 301 VAL A CA 1
ATOM 2292 C C . VAL A 1 301 ? -15.812 -5.387 32.620 1.00 97.00 301 VAL A C 1
ATOM 2294 O O . VAL A 1 301 ? -16.933 -4.908 32.453 1.00 97.00 301 VAL A O 1
ATOM 2297 N N . PHE A 1 302 ? -15.081 -5.817 31.592 1.00 97.62 302 PHE A N 1
ATOM 2298 C CA . PHE A 1 302 ? -15.482 -5.670 30.194 1.00 97.62 302 PHE A CA 1
ATOM 2299 C C . PHE A 1 302 ? -16.869 -6.263 29.885 1.00 97.62 302 PHE A C 1
ATOM 2301 O O . PHE A 1 302 ? -17.629 -5.584 29.197 1.00 97.62 302 PHE A O 1
ATOM 2308 N N . PRO A 1 303 ? -17.280 -7.439 30.410 1.00 97.38 303 PRO A N 1
ATOM 2309 C CA . PRO A 1 303 ? -18.635 -7.947 30.179 1.00 97.38 303 PRO A CA 1
ATOM 2310 C C . PRO A 1 303 ? -19.740 -7.015 30.697 1.00 97.38 303 PRO A C 1
ATOM 2312 O O . PRO A 1 303 ? -20.787 -6.894 30.059 1.00 97.38 303 PRO A O 1
ATOM 2315 N N . VAL A 1 304 ? -19.506 -6.323 31.820 1.00 96.62 304 VAL A N 1
ATOM 2316 C CA . VAL A 1 304 ? -20.441 -5.330 32.374 1.00 96.62 304 VAL A CA 1
ATOM 2317 C C . VAL A 1 304 ? -20.523 -4.113 31.454 1.00 96.62 304 VAL A C 1
ATOM 2319 O O . VAL A 1 304 ? -21.621 -3.687 31.102 1.00 96.62 304 VAL A O 1
ATOM 2322 N N . LEU A 1 305 ? -19.376 -3.605 30.995 1.00 97.50 305 LEU A N 1
ATOM 2323 C CA . LEU A 1 305 ? -19.313 -2.466 30.072 1.00 97.50 305 LEU A CA 1
ATOM 2324 C C . LEU A 1 305 ? -19.928 -2.783 28.702 1.00 97.50 305 LEU A C 1
ATOM 2326 O O . LEU A 1 305 ? -20.643 -1.959 28.138 1.00 97.50 305 LEU A O 1
ATOM 2330 N N . LEU A 1 306 ? -19.704 -3.990 28.180 1.00 97.06 306 LEU A N 1
ATOM 2331 C CA . LEU A 1 306 ? -20.314 -4.452 26.936 1.00 97.06 306 LEU A CA 1
ATOM 2332 C C . LEU A 1 306 ? -21.836 -4.552 27.076 1.00 97.06 306 LEU A C 1
ATOM 2334 O O . LEU A 1 306 ? -22.568 -4.101 26.194 1.00 97.06 306 LEU A O 1
ATOM 2338 N N . ARG A 1 307 ? -22.325 -5.097 28.198 1.00 96.19 307 ARG A N 1
ATOM 2339 C CA . ARG A 1 307 ? -23.761 -5.116 28.498 1.00 96.19 307 ARG A CA 1
ATOM 2340 C C . ARG A 1 307 ? -24.324 -3.699 28.551 1.00 96.19 307 ARG A C 1
ATOM 2342 O O . ARG A 1 307 ? -25.391 -3.461 27.992 1.00 96.19 307 ARG A O 1
ATOM 2349 N N . GLU A 1 308 ? -23.619 -2.772 29.192 1.00 96.12 308 GLU A N 1
ATOM 2350 C CA . GLU A 1 308 ? -24.035 -1.373 29.262 1.00 96.12 308 GLU A CA 1
ATOM 2351 C C . GLU A 1 308 ? -24.111 -0.730 27.875 1.00 96.12 308 GLU A C 1
ATOM 2353 O O . GLU A 1 308 ? -25.095 -0.053 27.578 1.00 96.12 308 GLU A O 1
ATOM 2358 N N . ALA A 1 309 ? -23.138 -0.992 26.998 1.00 96.00 309 ALA A N 1
ATOM 2359 C CA . ALA A 1 309 ? -23.153 -0.503 25.622 1.00 96.00 309 ALA A CA 1
ATOM 2360 C C . ALA A 1 309 ? -24.400 -0.992 24.862 1.00 96.00 309 ALA A C 1
ATOM 2362 O O . ALA A 1 309 ? -25.123 -0.197 24.260 1.00 96.00 309 ALA A O 1
ATOM 2363 N N . VAL A 1 310 ? -24.697 -2.294 24.949 1.00 94.94 310 VAL A N 1
ATOM 2364 C CA . VAL A 1 310 ? -25.857 -2.914 24.284 1.00 94.94 310 VAL A CA 1
ATOM 2365 C C . VAL A 1 310 ? -27.178 -2.367 24.833 1.00 94.94 310 VAL A C 1
ATOM 2367 O O . VAL A 1 310 ? -28.070 -2.014 24.062 1.00 94.94 310 VAL A O 1
ATOM 2370 N N . VAL A 1 311 ? -27.311 -2.261 26.158 1.00 94.06 311 VAL A N 1
ATOM 2371 C CA . VAL A 1 311 ? -28.527 -1.737 26.801 1.00 94.06 311 VAL A CA 1
ATOM 2372 C C . VAL A 1 311 ? -28.728 -0.260 26.464 1.00 94.06 311 VAL A C 1
ATOM 2374 O O . VAL A 1 311 ? -29.836 0.139 26.113 1.00 94.06 311 VAL A O 1
ATOM 2377 N N . SER A 1 312 ? -27.668 0.548 26.515 1.00 91.81 312 SER A N 1
ATOM 2378 C CA . SER A 1 312 ? -27.723 1.975 26.176 1.00 91.81 312 SER A CA 1
ATOM 2379 C C . SER A 1 312 ? -28.165 2.199 24.734 1.00 91.81 312 SER A C 1
ATOM 2381 O O . SER A 1 312 ? -28.981 3.082 24.473 1.00 91.81 312 SER A O 1
ATOM 2383 N N . LEU A 1 313 ? -27.693 1.361 23.807 1.00 88.56 313 LEU A N 1
ATOM 2384 C CA . LEU A 1 313 ? -28.109 1.415 22.409 1.00 88.56 313 LEU A CA 1
ATOM 2385 C C . LEU A 1 313 ? -29.610 1.117 22.249 1.00 88.56 313 LEU A C 1
ATOM 2387 O O . LEU A 1 313 ? -30.288 1.797 21.482 1.00 88.56 313 LEU A O 1
ATOM 2391 N N . GLY A 1 314 ? -30.140 0.145 23.002 1.00 81.94 314 GLY A N 1
ATOM 2392 C CA . GLY A 1 314 ? -31.562 -0.219 22.979 1.00 81.94 314 GLY A CA 1
ATOM 2393 C C . GLY A 1 314 ? -32.495 0.804 23.641 1.00 81.94 314 GLY A C 1
ATOM 2394 O O . GLY A 1 314 ? -33.633 0.953 23.208 1.00 81.94 314 GLY A O 1
ATOM 2395 N N . LEU A 1 315 ? -32.018 1.529 24.658 1.00 69.25 315 LEU A N 1
ATOM 2396 C CA . LEU A 1 315 ? -32.786 2.564 25.366 1.00 69.25 315 LEU A CA 1
ATOM 2397 C C . LEU A 1 315 ? -32.786 3.925 24.653 1.00 69.25 315 LEU A C 1
ATOM 2399 O O . LEU A 1 315 ? -33.614 4.774 24.962 1.00 69.25 315 LEU A O 1
ATOM 2403 N N . SER A 1 316 ? -31.889 4.135 23.688 1.00 58.81 316 SER A N 1
ATOM 2404 C CA . SER A 1 316 ? -31.747 5.396 22.941 1.00 58.81 316 SER A CA 1
ATOM 2405 C C . SER A 1 316 ? -32.712 5.520 21.746 1.00 58.81 316 SER A C 1
ATOM 2407 O O . SER A 1 316 ? -32.405 6.210 20.767 1.00 58.81 316 SER A O 1
ATOM 2409 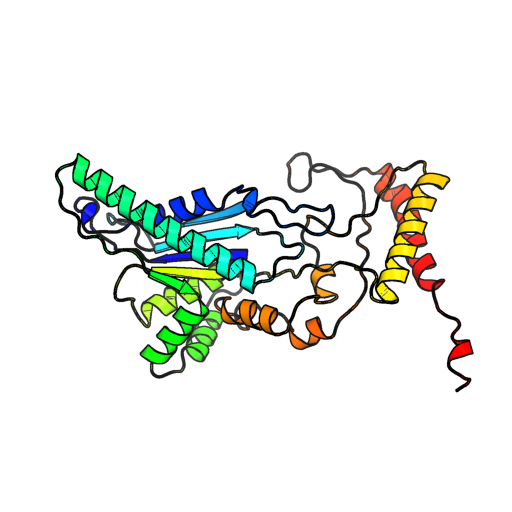N N . GLN A 1 317 ? -33.859 4.831 21.765 1.00 53.94 317 GLN A N 1
ATOM 2410 C CA . GLN A 1 317 ? -34.876 5.005 20.725 1.00 53.94 317 GLN A CA 1
ATOM 2411 C C . GLN A 1 317 ? -35.549 6.383 20.861 1.00 53.94 317 GLN A C 1
ATOM 2413 O O . GLN A 1 317 ? -35.874 6.785 21.976 1.00 53.94 317 GLN A O 1
ATOM 2418 N N . PRO A 1 318 ? -35.802 7.109 19.756 1.00 47.81 318 PRO A N 1
ATOM 2419 C CA . PRO A 1 318 ? -36.848 8.119 19.770 1.00 47.81 318 PRO A CA 1
ATOM 2420 C C . PRO A 1 318 ? -38.189 7.405 19.961 1.00 47.81 318 PRO A C 1
ATOM 2422 O O . PRO A 1 318 ? -38.401 6.348 19.363 1.00 47.81 318 PRO A O 1
ATOM 2425 N N . ASP A 1 319 ? -39.079 7.972 20.775 1.00 43.66 319 ASP A N 1
ATOM 2426 C CA . ASP A 1 319 ? -40.451 7.489 20.941 1.00 43.66 319 ASP A CA 1
ATOM 2427 C C . ASP A 1 319 ? -41.078 7.164 19.577 1.00 43.66 319 ASP A C 1
ATOM 2429 O O . ASP A 1 319 ? -41.360 8.055 18.767 1.00 43.66 319 ASP A O 1
ATOM 2433 N N . PHE A 1 320 ? -41.344 5.877 19.341 1.00 43.12 320 PHE A N 1
ATOM 2434 C CA . PHE A 1 320 ? -42.085 5.388 18.174 1.00 43.12 320 PHE A CA 1
ATOM 2435 C C . PHE A 1 320 ? -43.519 5.956 18.096 1.00 43.12 320 PHE A C 1
ATOM 2437 O O . PHE A 1 320 ? -44.186 5.797 17.073 1.00 43.12 320 PHE A O 1
ATOM 2444 N N . ASP A 1 321 ? -43.975 6.666 19.130 1.00 41.03 321 ASP A N 1
ATOM 2445 C CA . ASP A 1 321 ? -45.278 7.330 19.186 1.00 41.03 321 ASP A CA 1
ATOM 2446 C C . ASP A 1 321 ? -45.349 8.646 18.391 1.00 41.03 321 ASP A C 1
ATOM 2448 O O . ASP A 1 321 ? -46.445 9.119 18.095 1.00 41.03 321 ASP A O 1
ATOM 2452 N N . THR A 1 322 ? -44.221 9.213 17.944 1.00 42.38 322 THR A N 1
ATOM 2453 C CA . THR A 1 322 ? -44.230 10.454 17.138 1.00 42.38 322 THR A CA 1
ATOM 2454 C C . THR A 1 322 ? -44.390 10.241 15.626 1.00 42.38 322 THR A C 1
ATOM 2456 O O . THR A 1 322 ? -44.636 11.201 14.903 1.00 42.38 322 THR A O 1
ATOM 2459 N N . LEU A 1 323 ? -44.348 8.997 15.130 1.00 40.56 323 LEU A N 1
ATOM 2460 C CA . LEU A 1 323 ? -44.512 8.671 13.698 1.00 40.56 323 LEU A CA 1
ATOM 2461 C C . LEU A 1 323 ? -45.926 8.194 13.311 1.00 40.56 323 LEU A C 1
ATOM 2463 O O . LEU A 1 323 ? -46.156 7.816 12.165 1.00 40.56 323 LEU A O 1
ATOM 2467 N N . LYS A 1 324 ? -46.893 8.225 14.238 1.00 37.25 324 LYS A N 1
ATOM 2468 C CA . LYS A 1 324 ? -48.318 7.950 13.953 1.00 37.25 324 LYS A CA 1
ATOM 2469 C C . LYS A 1 324 ? -49.192 9.207 13.853 1.00 37.25 324 LYS A C 1
ATOM 2471 O O . LYS A 1 324 ? -50.413 9.088 13.795 1.00 37.25 324 LYS A O 1
ATOM 2476 N N . GLY A 1 325 ? -48.591 10.394 13.813 1.00 44.25 325 GLY A N 1
ATOM 2477 C CA . GLY A 1 325 ? -49.315 11.664 13.812 1.00 44.25 325 GLY A CA 1
ATOM 2478 C C . GLY A 1 325 ? -48.767 12.691 12.826 1.00 44.25 325 GLY A C 1
ATOM 2479 O O . GLY A 1 325 ? -48.386 13.772 13.258 1.00 44.25 325 GLY A O 1
ATOM 2480 N N . SER A 1 326 ? -48.735 12.370 11.530 1.00 36.38 326 SER A N 1
ATOM 2481 C CA . SER A 1 326 ? -48.726 13.358 10.434 1.00 36.38 326 SER A CA 1
ATOM 2482 C C . SER A 1 326 ? -49.102 12.709 9.110 1.00 36.38 326 SER A C 1
ATOM 2484 O O . SER A 1 326 ? -48.378 11.760 8.729 1.00 36.38 326 SER A O 1
#

Secondary structure (DSSP, 8-state):
-EEEEEE-B--BGGGGGGSB-HHHHHHHHHHHHTT-GGG--EETTEEPPPPEEEEEEE--SS--SB---EEEEEEE---SS--HHHHHHHHHHHHHHHHHHHHHHHHHHHHHTT----PPPPEEEEHHHHHHHHHHHTTS-HHHHHHHHHHHS-TTS-HHHHHHHHHHHHHHHS--SS-EEEEEE-S---------SSSHHHHHHHHHHHHHHHHHHHHH-------SS-SS--GGGGGB--S-HHHHHHHHHTSTTBTTTB---HHHHHT-B---------EESTTSTT-EE-HIIIIIIHHHHHHHHHHHHHH----GGGGS--

Foldseek 3Di:
DKKKKWFKAKDQVVPVQAIAASLQLLVLLCVLQAQDQVLFEDDDPDTAGGKHKPDKDADDPDDDSIRGRIIMTDTDRDYADDFLVNVQVVSLVSSQVSLVVRVVVSVVVCVVVVHDHDADRAAEDFLLRLQVVLQVVVVHDLVVVLLVQLVPDDLPDDLQVNLVVLVVVSCVSPPDPHIYMYMFDTDDDQAHDFLPVPDPQSVLLVVLVVQLQVCCCPVVVDHDDDDRDDNDDDPVSQQAHPDDPVSVVRNQSRGRQEVRSDYDPVVVRHVGDHHDDDQAFDWPDPPDPPTDGDCCCHPPPSVVSVVSSVVSSVVPDDPPVVVVPD

pLDDT: mean 93.12, std 9.91, range [36.38, 98.88]